Protein 4LKS (pdb70)

Radius of gyration: 23.21 Å; Cα contacts (8 Å, |Δi|>4): 889; chains: 2; bounding box: 51×51×69 Å

Secondary structure (P-SEA, 3-state):
cccccccccccccccccccccccccccccccccccccccbbbbcccccccccccbbbbbccccccccbbbbbccccccccccccbbbbbbcccccccccccbbbbbcccccccccccbbbbbcccccccbbbbbbcccccccccccccccbbbbbcc/cccccccccccccccccccccccccccccccccccccccbbbbcccccccccccbbbbbccccccccbbbbbccccccccccccbbbbbbcccccccccccbbbbbcccccccccccbbbbbcccccccbbbbbbcccccccccccccccbbbbbcc

Foldseek 3Di:
DDDDCPDPQWDQLVQKAWDDKPAFDDPQDLRQARPPFLAGKGKGDDPPPFFDKMKIKMFGNAKWFFWKKWFAARQPAQAAAFFKKWKWFDAPVPDIDTFDIHGFDCDPVRAHGPDNGIHMDGTDTDIHRMMMMIRQWGHRVDTGGMHMTNYMITGGD/DDDDCPDPQWDQLVQKAWDDKPAFDDPQDLRQARPPFLAGKGKGDFPPPFFDKMKIKMFGNAKWFFWKKWFAARQPAQAAAFFKKWKWFDAPVPDIDTFDIHGFDCDPVRAHGPDNGIHMDGTHTDIHRMMMMIRQWGHRVDTRGMHMTNYMITGGD

Sequence (314 aa):
LYKKAGSEFALDSSKLEAIYATSEADRDYKENAVDGDENTIWHSAYQAADKLPVSSITIKLDKAYDLNQIDYLPRQNSRNGHVTEYKIIETSLDNENWTEVRTGNLEVNEAGNALANRGYNPIRFNTINAQYLRFTALKTLGDTNNKYASAAELVFYGKLYKKAGSEFALDSSKLEAIYATSEADRDYKENAVDGDENTIWHSAYQAADKLPVSSITIKLDKAYDLNQIDYLPRQNSRNGHVTEYKIIETSLDNENWTEVRTGNLEVNEAGNALANRGYNPIRFNTINAQYLRFTALKTLGDTNNKYASAAELVFYGK

Structure (mmCIF, N/CA/C/O backbone):
data_4LKS
#
_entry.id   4LKS
#
_cell.length_a   62.338
_cell.length_b   62.325
_cell.length_c   85.350
_cell.angle_alpha   90.000
_cell.angle_beta   90.000
_cell.angle_gamma   90.000
#
_symmetry.space_group_name_H-M   'P 21 21 21'
#
loop_
_entity.id
_entity.type
_entity.pdbx_description
1 polymer 'Glycosyl hydrolase, family 31/fibronectin type III domain protein'
2 non-polymer 'CALCIUM ION'
3 non-polymer beta-D-galactopyranose
4 water water
#
loop_
_atom_site.group_PDB
_atom_site.id
_atom_site.type_symbol
_atom_site.label_atom_id
_atom_site.label_alt_id
_atom_site.label_comp_id
_atom_site.label_asym_id
_atom_site.label_entity_id
_atom_site.label_seq_id
_atom_site.pdbx_PDB_ins_code
_atom_site.Cartn_x
_atom_site.Cartn_y
_atom_site.Cartn_z
_atom_site.occupancy
_atom_site.B_iso_or_equiv
_atom_site.auth_seq_id
_atom_site.auth_comp_id
_atom_site.auth_asym_id
_atom_site.auth_atom_id
_atom_site.pdbx_PDB_model_num
ATOM 1 N N . LEU A 1 11 ? 15.617 1.229 -8.334 1.00 32.76 6 LEU A N 1
ATOM 2 C CA . LEU A 1 11 ? 14.838 2.418 -8.649 1.00 21.90 6 LEU A CA 1
ATOM 3 C C . LEU A 1 11 ? 14.976 3.503 -7.580 1.00 18.08 6 LEU A C 1
ATOM 4 O O . LEU A 1 11 ? 14.690 4.675 -7.838 1.00 23.80 6 LEU A O 1
ATOM 9 N N . TYR A 1 12 ? 15.405 3.109 -6.385 1.00 18.92 7 TYR A N 1
ATOM 10 C CA . TYR A 1 12 ? 15.379 4.003 -5.226 1.00 14.29 7 TYR A CA 1
ATOM 11 C C . TYR A 1 12 ? 16.726 4.616 -4.883 1.00 20.07 7 TYR A C 1
ATOM 12 O O . TYR A 1 12 ? 17.767 3.967 -4.983 1.00 21.41 7 TYR A O 1
ATOM 21 N N . LYS A 1 13 ? 16.680 5.869 -4.442 1.00 12.74 8 LYS A N 1
ATOM 22 C CA . LYS A 1 13 ? 17.831 6.521 -3.827 1.00 14.13 8 LYS A CA 1
ATOM 23 C C . LYS A 1 13 ? 17.906 6.159 -2.346 1.00 15.37 8 LYS A C 1
ATOM 24 O O . LYS A 1 13 ? 16.892 5.827 -1.724 1.00 14.21 8 LYS A O 1
ATOM 30 N N . LYS A 1 14 ? 19.115 6.181 -1.788 1.00 16.02 9 LYS A N 1
ATOM 31 C CA . LYS A 1 14 ? 19.297 5.977 -0.354 1.00 17.25 9 LYS A CA 1
ATOM 32 C C . LYS A 1 14 ? 19.723 7.269 0.325 1.00 13.77 9 LYS A C 1
ATOM 33 O O . LYS A 1 14 ? 19.962 8.282 -0.347 1.00 12.26 9 LYS A O 1
ATOM 36 N N . ALA A 1 15 ? 19.816 7.227 1.652 1.00 12.72 10 ALA A N 1
ATOM 37 C CA . ALA A 1 15 ? 20.045 8.412 2.475 1.00 12.26 10 ALA A CA 1
ATOM 38 C C . ALA A 1 15 ? 21.231 9.247 2.016 1.00 12.32 10 ALA A C 1
ATOM 39 O O . ALA A 1 15 ? 21.215 10.467 2.135 1.00 13.38 10 ALA A O 1
ATOM 41 N N . GLY A 1 16 ? 22.247 8.574 1.488 1.00 13.59 11 GLY A N 1
ATOM 42 C CA . GLY A 1 16 ? 23.477 9.243 1.102 1.00 13.09 11 GLY A CA 1
ATOM 43 C C . GLY A 1 16 ? 23.457 9.889 -0.268 1.00 14.33 11 GLY A C 1
ATOM 44 O O . GLY A 1 16 ? 24.453 10.483 -0.680 1.00 13.92 11 GLY A O 1
ATOM 45 N N . SER A 1 17 ? 22.339 9.770 -0.981 1.00 12.91 12 SER A N 1
ATOM 46 C CA . SER A 1 17 ? 22.208 10.396 -2.297 1.00 10.02 12 SER A CA 1
ATOM 47 C C . SER A 1 17 ? 22.442 11.898 -2.220 1.00 10.50 12 SER A C 1
ATOM 48 O O . SER A 1 17 ? 22.024 12.552 -1.267 1.00 11.45 12 SER A O 1
ATOM 51 N N . GLU A 1 18 ? 23.095 12.449 -3.246 1.00 9.95 13 GLU A N 1
ATOM 52 C CA . GLU A 1 18 ? 23.275 13.891 -3.344 1.00 10.85 13 GLU A CA 1
ATOM 53 C C . GLU A 1 18 ? 21.935 14.630 -3.423 1.00 13.07 13 GLU A C 1
ATOM 54 O O . GLU A 1 18 ? 21.874 15.839 -3.173 1.00 14.01 13 GLU A O 1
ATOM 60 N N . PHE A 1 19 ? 20.870 13.898 -3.765 1.00 11.88 14 PHE A N 1
ATOM 61 C CA . PHE A 1 19 ? 19.522 14.468 -3.866 1.00 12.10 14 PHE A CA 1
ATOM 62 C C . PHE A 1 19 ? 18.766 14.486 -2.538 1.00 11.75 14 PHE A C 1
ATOM 63 O O . PHE A 1 19 ? 17.720 15.122 -2.428 1.00 11.33 14 PHE A O 1
ATOM 71 N N . ALA A 1 20 ? 19.259 13.776 -1.532 1.00 10.22 15 ALA A N 1
ATOM 72 C CA . ALA A 1 20 ? 18.617 13.838 -0.221 1.00 11.52 15 ALA A CA 1
ATOM 73 C C . ALA A 1 20 ? 18.717 15.246 0.353 1.00 13.96 15 ALA A C 1
ATOM 74 O O . ALA A 1 20 ? 19.809 15.824 0.432 1.00 14.01 15 ALA A O 1
ATOM 76 N N . LEU A 1 21 ? 17.576 15.798 0.753 1.00 12.51 16 LEU A N 1
ATOM 77 C CA . LEU A 1 21 ? 17.525 17.135 1.323 1.00 11.69 16 LEU A CA 1
ATOM 78 C C . LEU A 1 21 ? 17.783 17.061 2.821 1.00 13.27 16 LEU A C 1
ATOM 79 O O . LEU A 1 21 ? 17.292 16.150 3.503 1.00 12.76 16 LEU A O 1
ATOM 84 N N . ASP A 1 22 ? 18.543 18.021 3.345 1.00 16.29 17 ASP A N 1
ATOM 85 C CA . ASP A 1 22 ? 18.738 18.097 4.783 1.00 13.16 17 ASP A CA 1
ATOM 86 C C . ASP A 1 22 ? 17.428 18.456 5.476 1.00 10.76 17 ASP A C 1
ATOM 87 O O . ASP A 1 22 ? 16.641 19.252 4.955 1.00 13.46 17 ASP A O 1
ATOM 92 N N . SER A 1 23 ? 17.209 17.883 6.657 1.00 13.59 18 SER A N 1
ATOM 93 C CA . SER A 1 23 ? 15.972 18.133 7.391 1.00 12.30 18 SER A CA 1
ATOM 94 C C . SER A 1 23 ? 15.764 19.612 7.713 1.00 14.03 18 SER A C 1
ATOM 95 O O . SER A 1 23 ? 14.632 20.048 7.906 1.00 12.14 18 SER A O 1
ATOM 98 N N . SER A 1 24 ? 16.843 20.393 7.760 1.00 14.96 19 SER A N 1
ATOM 99 C CA . SER A 1 24 ? 16.702 21.830 8.001 1.00 13.16 19 SER A CA 1
ATOM 100 C C . SER A 1 24 ? 15.905 22.551 6.911 1.00 13.90 19 SER A C 1
ATOM 101 O O . SER A 1 24 ? 15.413 23.663 7.128 1.00 19.10 19 SER A O 1
ATOM 104 N N . LYS A 1 25 ? 15.781 21.919 5.742 1.00 12.06 20 LYS A N 1
ATOM 105 C CA . LYS A 1 25 ? 15.028 22.480 4.628 1.00 11.88 20 LYS A CA 1
ATOM 106 C C . LYS A 1 25 ? 13.525 22.217 4.741 1.00 10.51 20 LYS A C 1
ATOM 107 O O . LYS A 1 25 ? 12.760 22.652 3.877 1.00 12.26 20 LYS A O 1
ATOM 113 N N . LEU A 1 26 ? 13.112 21.529 5.804 1.00 11.14 21 LEU A N 1
ATOM 114 C CA . LEU A 1 26 ? 11.738 21.053 5.967 1.00 12.88 21 LEU A CA 1
ATOM 115 C C . LEU A 1 26 ? 11.062 21.674 7.182 1.00 11.38 21 LEU A C 1
ATOM 116 O O . LEU A 1 26 ? 11.691 21.857 8.227 1.00 12.56 21 LEU A O 1
ATOM 121 N N . GLU A 1 27 ? 9.769 21.950 7.058 1.00 10.47 22 GLU A N 1
ATOM 122 C CA . GLU A 1 27 ? 8.969 22.460 8.164 1.00 10.67 22 GLU A CA 1
ATOM 123 C C . GLU A 1 27 ? 7.582 21.821 8.136 1.00 10.89 22 GLU A C 1
ATOM 124 O O . GLU A 1 27 ? 6.841 21.963 7.150 1.00 11.60 22 GLU A O 1
ATOM 130 N N . ALA A 1 28 ? 7.212 21.130 9.212 1.00 9.81 23 ALA A N 1
ATOM 131 C CA . ALA A 1 28 ? 5.849 20.611 9.316 1.00 9.14 23 ALA A CA 1
ATOM 132 C C . ALA A 1 28 ? 4.923 21.765 9.673 1.00 11.91 23 ALA A C 1
ATOM 133 O O . ALA A 1 28 ? 5.051 22.360 10.749 1.00 13.40 23 ALA A O 1
ATOM 135 N N . ILE A 1 29 ? 3.996 22.087 8.781 1.00 9.51 24 ILE A N 1
ATOM 136 C CA . ILE A 1 29 ? 3.151 23.258 9.000 1.00 12.28 24 ILE A CA 1
ATOM 137 C C . ILE A 1 29 ? 1.726 22.922 9.409 1.00 14.11 24 ILE A C 1
ATOM 138 O O . ILE A 1 29 ? 0.993 23.792 9.878 1.00 14.18 24 ILE A O 1
ATOM 143 N N . TYR A 1 30 ? 1.331 21.664 9.253 1.00 11.02 25 TYR A N 1
ATOM 144 C CA . TYR A 1 30 ? -0.020 21.246 9.615 1.00 10.25 25 TYR A CA 1
ATOM 145 C C . TYR A 1 30 ? -0.096 19.740 9.810 1.00 13.65 25 TYR A C 1
ATOM 146 O O . TYR A 1 30 ? 0.595 18.984 9.134 1.00 11.55 25 TYR A O 1
ATOM 155 N N . ALA A 1 31 ? -0.943 19.301 10.732 1.00 10.88 26 ALA A N 1
ATOM 156 C CA . ALA A 1 31 ? -1.344 17.910 10.804 1.00 11.43 26 ALA A CA 1
ATOM 157 C C . ALA A 1 31 ? -2.772 17.849 11.306 1.00 12.32 26 ALA A C 1
ATOM 158 O O . ALA A 1 31 ? -3.218 18.742 12.028 1.00 12.87 26 ALA A O 1
ATOM 160 N N . THR A 1 32 ? -3.478 16.791 10.933 1.00 10.80 27 THR A N 1
ATOM 161 C CA . THR A 1 32 ? -4.881 16.643 11.316 1.00 11.80 27 THR A CA 1
ATOM 162 C C . THR A 1 32 ? -5.027 16.701 12.832 1.00 12.88 27 THR A C 1
ATOM 163 O O . THR A 1 32 ? -5.938 17.353 13.370 1.00 14.34 27 THR A O 1
ATOM 167 N N . SER A 1 33 ? -4.122 16.017 13.518 1.00 10.41 28 SER A N 1
ATOM 168 C CA . SER A 1 33 ? -4.114 16.013 14.969 1.00 12.88 28 SER A CA 1
ATOM 169 C C . SER A 1 33 ? -2.739 15.594 15.457 1.00 12.98 28 SER A C 1
ATOM 170 O O . SER A 1 33 ? -1.914 15.108 14.669 1.00 11.50 28 SER A O 1
ATOM 173 N N . GLU A 1 34 ? -2.499 15.791 16.750 1.00 13.42 29 GLU A N 1
ATOM 174 C CA . GLU A 1 34 ? -1.236 15.452 17.389 1.00 12.64 29 GLU A CA 1
ATOM 175 C C . GLU A 1 34 ? -1.564 14.937 18.786 1.00 16.92 29 GLU A C 1
ATOM 176 O O . GLU A 1 34 ? -2.455 15.464 19.450 1.00 25.21 29 GLU A O 1
ATOM 182 N N . ALA A 1 35 ? -0.855 13.904 19.224 1.00 11.72 30 ALA A N 1
ATOM 183 C CA . ALA A 1 35 ? -1.055 13.336 20.556 1.00 14.11 30 ALA A CA 1
ATOM 184 C C . ALA A 1 35 ? 0.150 13.606 21.430 1.00 20.11 30 ALA A C 1
ATOM 185 O O . ALA A 1 35 ? 1.279 13.628 20.942 1.00 14.14 30 ALA A O 1
ATOM 187 N N . ASP A 1 36 ? -0.094 13.786 22.725 1.00 16.25 31 ASP A N 1
ATOM 188 C CA . ASP A 1 36 ? 0.985 13.805 23.710 1.00 13.53 31 ASP A CA 1
ATOM 189 C C . ASP A 1 36 ? 2.022 14.870 23.351 1.00 12.60 31 ASP A C 1
ATOM 190 O O . ASP A 1 36 ? 1.652 16.014 23.084 1.00 16.48 31 ASP A O 1
ATOM 195 N N . ARG A 1 37 ? 3.306 14.509 23.328 1.00 14.30 32 ARG A N 1
ATOM 196 C CA . ARG A 1 37 ? 4.331 15.448 22.858 1.00 14.22 32 ARG A CA 1
ATOM 197 C C . ARG A 1 37 ? 4.869 15.037 21.491 1.00 10.78 32 ARG A C 1
ATOM 198 O O . ARG A 1 37 ? 5.953 15.453 21.075 1.00 13.20 32 ARG A O 1
ATOM 206 N N . ASP A 1 38 ? 4.072 14.240 20.789 1.00 11.32 33 ASP A N 1
ATOM 207 C CA . ASP A 1 38 ? 4.462 13.722 19.483 1.00 13.75 33 ASP A CA 1
ATOM 208 C C . ASP A 1 38 ? 4.013 14.664 18.372 1.00 9.53 33 ASP A C 1
ATOM 209 O O . ASP A 1 38 ? 3.158 14.334 17.531 1.00 11.13 33 ASP A O 1
ATOM 214 N N . TYR A 1 39 ? 4.627 15.841 18.368 1.00 9.06 34 TYR A N 1
ATOM 215 C CA . TYR A 1 39 ? 4.211 16.949 17.524 1.00 9.38 34 TYR A CA 1
ATOM 216 C C . TYR A 1 39 ? 4.578 16.734 16.060 1.00 10.17 34 TYR A C 1
ATOM 217 O O . TYR A 1 39 ? 5.492 15.968 15.738 1.00 10.91 34 TYR A O 1
ATOM 226 N N . LYS A 1 40 ? 3.864 17.433 15.179 1.00 10.03 35 LYS A N 1
ATOM 227 C CA . LYS A 1 40 ? 4.099 17.335 13.745 1.00 10.38 35 LYS A CA 1
ATOM 228 C C . LYS A 1 40 ? 5.558 17.616 13.353 1.00 10.52 35 LYS A C 1
ATOM 229 O O . LYS A 1 40 ? 6.097 16.976 12.437 1.00 10.58 35 LYS A O 1
ATOM 235 N N . GLU A 1 41 ? 6.217 18.531 14.060 1.00 10.03 36 GLU A N 1
ATOM 236 C CA . GLU A 1 41 ? 7.587 18.912 13.709 1.00 10.29 36 GLU A CA 1
ATOM 237 C C . GLU A 1 41 ? 8.547 17.727 13.856 1.00 8.59 36 GLU A C 1
ATOM 238 O O . GLU A 1 41 ? 9.584 17.638 13.158 1.00 11.13 36 GLU A O 1
ATOM 244 N N . ASN A 1 42 ? 8.180 16.796 14.735 1.00 10.20 37 ASN A N 1
ATOM 245 C CA . ASN A 1 42 ? 8.989 15.609 14.971 1.00 9.29 37 ASN A CA 1
ATOM 246 C C . ASN A 1 42 ? 9.093 14.724 13.738 1.00 9.04 37 ASN A C 1
ATOM 247 O O . ASN A 1 42 ? 9.963 13.843 13.668 1.00 10.58 37 ASN A O 1
ATOM 252 N N . ALA A 1 43 ? 8.209 14.928 12.762 1.00 8.54 38 ALA A N 1
ATOM 253 C CA . ALA A 1 43 ? 8.256 14.079 11.580 1.00 9.11 38 ALA A CA 1
ATOM 254 C C . ALA A 1 43 ? 9.380 14.486 10.649 1.00 11.27 38 ALA A C 1
ATOM 255 O O . ALA A 1 43 ? 9.749 13.709 9.758 1.00 9.85 38 ALA A O 1
ATOM 257 N N . VAL A 1 44 ? 9.910 15.700 10.808 1.00 9.19 39 VAL A N 1
ATOM 258 C CA . VAL A 1 44 ? 10.910 16.140 9.828 1.00 8.86 39 VAL A CA 1
ATOM 259 C C . VAL A 1 44 ? 12.097 16.798 10.503 1.00 9.15 39 VAL A C 1
ATOM 260 O O . VAL A 1 44 ? 12.705 17.725 9.963 1.00 10.48 39 VAL A O 1
ATOM 264 N N . ASP A 1 45 ? 12.442 16.295 11.685 1.00 10.23 40 ASP A N 1
ATOM 265 C CA . ASP A 1 45 ? 13.549 16.874 12.450 1.00 10.40 40 ASP A CA 1
ATOM 266 C C . ASP A 1 45 ? 14.867 16.103 12.313 1.00 10.31 40 ASP A C 1
ATOM 267 O O . ASP A 1 45 ? 15.841 16.379 13.037 1.00 14.04 40 ASP A O 1
ATOM 272 N N . GLY A 1 46 ? 14.911 15.146 11.389 1.00 9.85 41 GLY A N 1
ATOM 273 C CA . GLY A 1 46 ? 16.115 14.352 11.180 1.00 11.94 41 GLY A CA 1
ATOM 274 C C . GLY A 1 46 ? 16.455 13.403 12.323 1.00 10.98 41 GLY A C 1
ATOM 275 O O . GLY A 1 46 ? 17.561 12.839 12.361 1.00 14.70 41 GLY A O 1
ATOM 276 N N . ASP A 1 47 ? 15.509 13.209 13.237 1.00 10.84 42 ASP A N 1
ATOM 277 C CA . A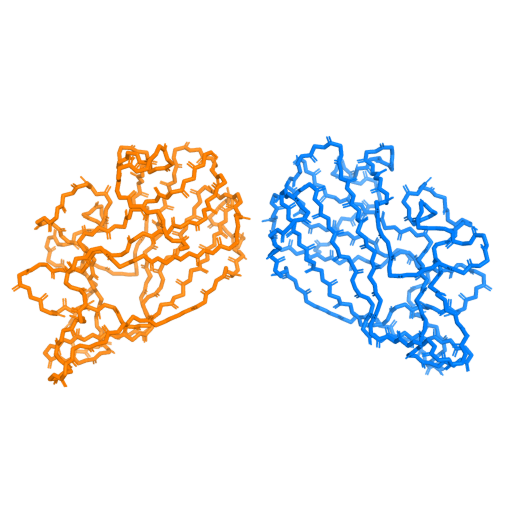SP A 1 47 ? 15.734 12.430 14.456 1.00 10.74 42 ASP A CA 1
ATOM 278 C C . ASP A 1 47 ? 14.866 11.176 14.473 1.00 10.64 42 ASP A C 1
ATOM 279 O O . ASP A 1 47 ? 13.619 11.258 14.480 1.00 10.93 42 ASP A O 1
ATOM 284 N N . GLU A 1 48 ? 15.507 10.008 14.480 1.00 10.46 43 GLU A N 1
ATOM 285 C CA . GLU A 1 48 ? 14.777 8.745 14.438 1.00 11.25 43 GLU A CA 1
ATOM 286 C C . GLU A 1 48 ? 14.015 8.454 15.730 1.00 11.09 43 GLU A C 1
ATOM 287 O O . GLU A 1 48 ? 13.110 7.621 15.745 1.00 14.37 43 GLU A O 1
ATOM 293 N N . ASN A 1 49 ? 14.368 9.154 16.806 1.00 10.12 44 ASN A N 1
ATOM 294 C CA . ASN A 1 49 ? 13.787 8.880 18.121 1.00 9.87 44 ASN A CA 1
ATOM 295 C C . ASN A 1 49 ? 12.550 9.692 18.467 1.00 12.29 44 ASN A C 1
ATOM 296 O O . ASN A 1 49 ? 11.903 9.443 19.484 1.00 14.74 44 ASN A O 1
ATOM 301 N N . THR A 1 50 ? 12.233 10.672 17.635 1.00 11.11 45 THR A N 1
ATOM 302 C CA . THR A 1 50 ? 11.063 11.501 17.870 1.00 10.58 45 THR A CA 1
ATOM 303 C C . THR A 1 50 ? 10.022 11.168 16.810 1.00 11.61 45 THR A C 1
ATOM 304 O O . THR A 1 50 ? 10.364 10.816 15.682 1.00 12.44 45 THR A O 1
ATOM 308 N N . ILE A 1 51 ? 8.749 11.279 17.165 1.00 9.99 46 ILE A N 1
ATOM 309 C CA . ILE A 1 51 ? 7.695 10.974 16.207 1.00 11.29 46 ILE A CA 1
ATOM 310 C C . ILE A 1 51 ? 6.582 11.993 16.218 1.00 10.27 46 ILE A C 1
ATOM 311 O O . ILE A 1 51 ? 6.317 12.633 17.239 1.00 9.98 46 ILE A O 1
ATOM 316 N N . TRP A 1 52 ? 5.946 12.159 15.065 1.00 9.55 47 TRP A N 1
ATOM 317 C CA . TRP A 1 52 ? 4.595 12.707 15.033 1.00 8.13 47 TRP A CA 1
ATOM 318 C C . TRP A 1 52 ? 3.646 11.538 15.252 1.00 8.73 47 TRP A C 1
ATOM 319 O O . TRP A 1 52 ? 3.861 10.458 14.696 1.00 8.71 47 TRP A O 1
ATOM 330 N N . HIS A 1 53 ? 2.609 11.744 16.063 1.00 8.95 48 HIS A N 1
ATOM 331 C CA . HIS A 1 53 ? 1.581 10.733 16.286 1.00 8.27 48 HIS A CA 1
ATOM 332 C C . HIS A 1 53 ? 0.245 11.453 16.316 1.00 9.62 48 HIS A C 1
ATOM 333 O O . HIS A 1 53 ? 0.105 12.478 16.985 1.00 12.00 48 HIS A O 1
ATOM 340 N N . SER A 1 54 ? -0.727 10.944 15.565 1.00 10.92 49 SER A N 1
ATOM 341 C CA . SER A 1 54 ? -2.042 11.566 15.530 1.00 11.41 49 SER A CA 1
ATOM 342 C C . SER A 1 54 ? -2.820 11.179 16.793 1.00 13.58 49 SER A C 1
ATOM 343 O O . SER A 1 54 ? -2.408 10.283 17.544 1.00 12.74 49 SER A O 1
ATOM 346 N N . ALA A 1 55 ? -3.933 11.861 17.028 1.00 14.09 50 ALA A N 1
ATOM 347 C CA . ALA A 1 55 ? -4.728 11.626 18.239 1.00 14.47 50 ALA A CA 1
ATOM 348 C C . ALA A 1 55 ? -5.301 10.213 18.264 1.00 13.47 50 ALA A C 1
ATOM 349 O O . ALA A 1 55 ? -5.592 9.630 17.219 1.00 17.15 50 ALA A O 1
ATOM 351 N N . TYR A 1 56 ? -5.464 9.651 19.464 1.00 13.71 51 TYR A N 1
ATOM 352 C CA . TYR A 1 56 ? -5.872 8.254 19.580 1.00 14.01 51 TYR A CA 1
ATOM 353 C C . TYR A 1 56 ? -6.967 8.022 20.615 1.00 21.94 51 TYR A C 1
ATOM 354 O O . TYR A 1 56 ? -7.072 6.937 21.192 1.00 23.17 51 TYR A O 1
ATOM 363 N N . GLN A 1 57 ? -7.788 9.041 20.826 1.00 16.86 52 GLN A N 1
ATOM 364 C CA . GLN A 1 57 ? -8.985 8.870 21.638 1.00 22.71 52 GLN A CA 1
ATOM 365 C C . GLN A 1 57 ? -10.004 8.022 20.886 1.00 21.93 52 GLN A C 1
ATOM 366 O O . GLN A 1 57 ? -9.895 7.850 19.676 1.00 27.45 52 GLN A O 1
ATOM 372 N N . ALA A 1 58 ? -10.986 7.487 21.608 1.00 22.71 53 ALA A N 1
ATOM 373 C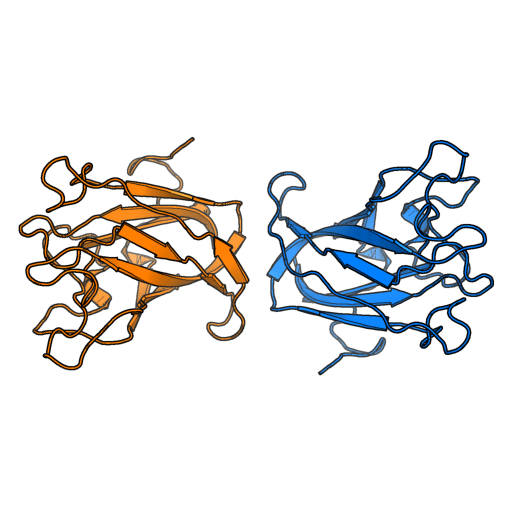 CA . ALA A 1 58 ? -11.924 6.523 21.040 1.00 21.04 53 ALA A CA 1
ATOM 374 C C . ALA A 1 58 ? -12.591 7.003 19.750 1.00 21.40 53 ALA A C 1
ATOM 375 O O . ALA A 1 58 ? -12.837 6.212 18.839 1.00 30.08 53 ALA A O 1
ATOM 377 N N . ALA A 1 59 ? -12.868 8.301 19.677 1.00 23.25 54 ALA A N 1
ATOM 378 C CA . ALA A 1 59 ? -13.555 8.873 18.524 1.00 22.09 54 ALA A CA 1
ATOM 379 C C . ALA A 1 59 ? -12.636 9.174 17.340 1.00 29.01 54 ALA A C 1
ATOM 380 O O . ALA A 1 59 ? -13.113 9.401 16.226 1.00 25.12 54 ALA A O 1
ATOM 382 N N . ASP A 1 60 ? -11.327 9.182 17.576 1.00 22.03 55 ASP A N 1
ATOM 383 C CA . ASP A 1 60 ? -10.377 9.511 16.519 1.00 21.87 55 ASP A CA 1
ATOM 384 C C . ASP A 1 60 ? -10.243 8.364 15.519 1.00 17.78 55 ASP A C 1
ATOM 389 N N . LYS A 1 61 ? -10.094 8.731 14.248 1.00 18.00 56 LYS A N 1
ATOM 390 C CA . LYS A 1 61 ? -9.992 7.752 13.171 1.00 17.51 56 LYS A CA 1
ATOM 391 C C . LYS A 1 61 ? -9.245 8.295 11.947 1.00 15.86 56 LYS A C 1
ATOM 392 O O . LYS A 1 61 ? -8.895 9.483 11.874 1.00 16.79 56 LYS A O 1
ATOM 395 N N . LEU A 1 62 ? -8.998 7.400 10.994 1.00 15.19 57 LEU A N 1
ATOM 396 C CA . LEU A 1 62 ? -8.331 7.747 9.746 1.00 14.24 57 LEU A CA 1
ATOM 397 C C . LEU A 1 62 ? -9.380 8.250 8.758 1.00 18.55 57 LEU A C 1
ATOM 398 O O . LEU A 1 62 ? -10.575 7.982 8.930 1.00 18.49 57 LEU A O 1
ATOM 403 N N . PRO A 1 63 ? -8.950 8.973 7.713 1.00 12.17 58 PRO A N 1
ATOM 404 C CA . PRO A 1 63 ? -7.561 9.356 7.398 1.00 11.55 58 PRO A CA 1
ATOM 405 C C . PRO A 1 63 ? -7.042 10.517 8.233 1.00 11.70 58 PRO A C 1
ATOM 406 O O . PRO A 1 63 ? -7.816 11.323 8.751 1.00 12.52 58 PRO A O 1
ATOM 410 N N . VAL A 1 64 ? -5.719 10.588 8.365 1.00 11.64 59 VAL A N 1
ATOM 411 C CA . VAL A 1 64 ? -5.067 11.762 8.921 1.00 10.88 59 VAL A CA 1
ATOM 412 C C . VAL A 1 64 ? -3.920 12.130 7.997 1.00 11.23 59 VAL A C 1
ATOM 413 O O . VAL A 1 64 ? -3.424 11.289 7.249 1.00 11.17 59 VAL A O 1
ATOM 417 N N . SER A 1 65 ? -3.506 13.383 8.044 1.00 8.89 60 SER A N 1
ATOM 418 C CA A SER A 1 65 ? -2.510 13.918 7.125 0.32 9.18 60 SER A CA 1
ATOM 419 C CA B SER A 1 65 ? -2.446 13.821 7.158 0.68 9.13 60 SER A CA 1
ATOM 420 C C . SER A 1 65 ? -1.510 14.797 7.853 1.00 8.79 60 SER A C 1
ATOM 421 O O . SER A 1 65 ? -1.820 15.375 8.919 1.00 10.54 60 SER A O 1
ATOM 426 N N . ILE A 1 66 ? -0.346 14.953 7.249 1.00 8.72 61 ILE A N 1
ATOM 427 C CA . ILE A 1 66 ? 0.646 15.904 7.713 1.00 9.64 61 ILE A CA 1
ATOM 428 C C . ILE A 1 66 ? 1.170 16.640 6.482 1.00 8.66 61 ILE A C 1
ATOM 429 O O . ILE A 1 66 ? 1.406 16.024 5.439 1.00 8.25 61 ILE A O 1
ATOM 434 N N . THR A 1 67 ? 1.333 17.954 6.591 1.00 7.90 62 THR A N 1
ATOM 435 C CA . THR A 1 67 ? 1.842 18.755 5.481 1.00 8.96 62 THR A CA 1
ATOM 436 C C . THR A 1 67 ? 3.220 19.308 5.815 1.00 9.91 62 THR A C 1
ATOM 437 O O . THR A 1 67 ? 3.408 19.956 6.856 1.00 10.35 62 THR A O 1
ATOM 441 N N . ILE A 1 68 ? 4.178 19.016 4.938 1.00 8.47 63 ILE A N 1
ATOM 442 C CA . ILE A 1 68 ? 5.545 19.509 5.044 1.00 8.90 63 ILE A CA 1
ATOM 443 C C . ILE A 1 68 ? 5.776 20.617 4.024 1.00 9.17 63 ILE A C 1
ATOM 444 O O . ILE A 1 68 ? 5.477 20.460 2.824 1.00 10.41 63 ILE A O 1
ATOM 449 N N . LYS A 1 69 ? 6.298 21.742 4.509 1.00 10.26 64 LYS A N 1
ATOM 450 C CA . LYS A 1 69 ? 6.697 22.859 3.667 1.00 10.10 64 LYS A CA 1
ATOM 451 C C . LYS A 1 69 ? 8.208 22.828 3.501 1.00 9.75 64 LYS A C 1
ATOM 452 O O . LYS A 1 69 ? 8.928 22.663 4.483 1.00 11.28 64 LYS A O 1
ATOM 458 N N . LEU A 1 70 ? 8.683 22.988 2.268 1.00 9.32 65 LEU A N 1
ATOM 459 C CA . LEU A 1 70 ? 10.121 23.029 1.981 1.00 8.39 65 LEU A CA 1
ATOM 460 C C . LEU A 1 70 ? 10.547 24.495 1.880 1.00 13.26 65 LEU A C 1
ATOM 461 O O . LEU A 1 70 ? 9.703 25.378 1.688 1.00 13.64 65 LEU A O 1
ATOM 466 N N . ASP A 1 71 ? 11.840 24.762 2.026 1.00 11.27 66 ASP A N 1
ATOM 467 C CA . ASP A 1 71 ? 12.283 26.159 2.106 1.00 13.53 66 ASP A CA 1
ATOM 468 C C . ASP A 1 71 ? 12.105 26.910 0.783 1.00 16.36 66 ASP A C 1
ATOM 469 O O . ASP A 1 71 ? 12.012 28.143 0.763 1.00 19.84 66 ASP A O 1
ATOM 474 N N . LYS A 1 72 ? 12.053 26.159 -0.315 1.00 12.63 67 LYS A N 1
ATOM 475 C CA . LYS A 1 72 ? 11.756 26.683 -1.638 1.00 14.55 67 LYS A CA 1
ATOM 476 C C . LYS A 1 72 ? 11.134 25.521 -2.393 1.00 12.55 67 LYS A C 1
ATOM 477 O O . LYS A 1 72 ? 11.036 24.420 -1.851 1.00 12.27 67 LYS A O 1
ATOM 483 N N . ALA A 1 73 ? 10.697 25.753 -3.625 1.00 13.59 68 ALA A N 1
ATOM 484 C CA . ALA A 1 73 ? 10.218 24.657 -4.461 1.00 12.18 68 ALA A CA 1
ATOM 485 C C . ALA A 1 73 ? 11.381 23.775 -4.894 1.00 13.86 68 ALA A C 1
ATOM 486 O O . ALA A 1 73 ? 12.461 24.273 -5.242 1.00 15.35 68 ALA A O 1
ATOM 488 N N . TYR A 1 74 ? 11.151 22.465 -4.876 1.00 10.71 69 TYR A N 1
ATOM 489 C CA . TYR A 1 74 ? 12.118 21.493 -5.370 1.00 10.76 69 TYR A CA 1
ATOM 490 C C . TYR A 1 74 ? 11.464 20.570 -6.378 1.00 10.74 69 TYR A C 1
ATOM 491 O O .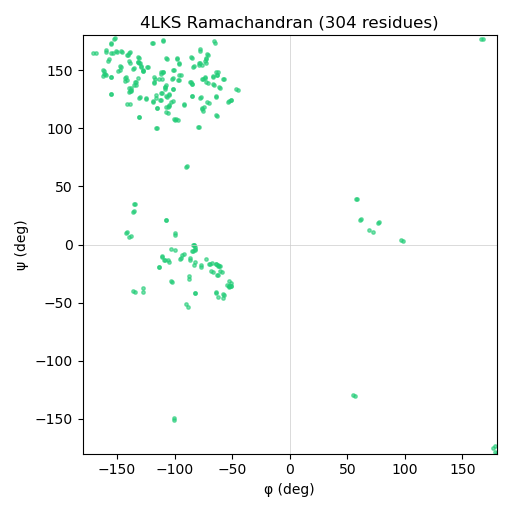 TYR A 1 74 ? 10.273 20.251 -6.268 1.00 10.60 69 TYR A O 1
ATOM 500 N N . ASP A 1 75 ? 12.250 20.089 -7.332 1.00 9.49 70 ASP A N 1
ATOM 501 C CA . ASP A 1 75 ? 11.816 19.002 -8.196 1.00 9.79 70 ASP A CA 1
ATOM 502 C C . ASP A 1 75 ? 11.981 17.716 -7.397 1.00 11.69 70 ASP A C 1
ATOM 503 O O . ASP A 1 75 ? 13.104 17.220 -7.238 1.00 13.54 70 ASP A O 1
ATOM 508 N N . LEU A 1 76 ? 10.872 17.216 -6.853 1.00 8.77 71 LEU A N 1
ATOM 509 C CA . LEU A 1 76 ? 10.904 16.047 -5.966 1.00 8.97 71 LEU A CA 1
ATOM 510 C C . LEU A 1 76 ? 10.602 14.761 -6.708 1.00 9.99 71 LEU A C 1
ATOM 511 O O . LEU A 1 76 ? 9.730 14.742 -7.577 1.00 10.22 71 LEU A O 1
ATOM 516 N N . ASN A 1 77 ? 11.286 13.669 -6.358 1.00 9.31 72 ASN A N 1
ATOM 517 C CA . ASN A 1 77 ? 10.880 12.383 -6.943 1.00 11.35 72 ASN A CA 1
ATOM 518 C C . ASN A 1 77 ? 10.954 11.168 -6.024 1.00 8.75 72 ASN A C 1
ATOM 519 O O . ASN A 1 77 ? 10.786 10.029 -6.466 1.00 8.90 72 ASN A O 1
ATOM 524 N N . GLN A 1 78 ? 11.177 11.410 -4.738 1.00 8.94 73 GLN A N 1
ATOM 525 C CA . GLN A 1 78 ? 11.127 10.331 -3.769 1.00 8.31 73 GLN A CA 1
ATOM 526 C C . GLN A 1 78 ? 10.944 10.898 -2.376 1.00 7.51 73 GLN A C 1
ATOM 527 O O . GLN A 1 78 ? 11.448 11.990 -2.080 1.00 8.44 73 GLN A O 1
ATOM 533 N N . ILE A 1 79 ? 10.226 10.173 -1.521 1.00 7.72 74 ILE A N 1
ATOM 534 C CA . ILE A 1 79 ? 10.335 10.395 -0.083 1.00 8.03 74 ILE A CA 1
ATOM 535 C C . ILE A 1 79 ? 10.572 9.052 0.570 1.00 9.15 74 ILE A C 1
ATOM 536 O O . ILE A 1 79 ? 10.194 8.035 0.003 1.00 9.90 74 ILE A O 1
ATOM 541 N N . ASP A 1 80 ? 11.233 9.041 1.725 1.00 7.13 75 ASP A N 1
ATOM 542 C CA . ASP A 1 80 ? 11.300 7.840 2.561 1.00 8.68 75 ASP A CA 1
ATOM 543 C C . ASP A 1 80 ? 10.430 8.027 3.785 1.00 9.29 75 ASP A C 1
ATOM 544 O O . ASP A 1 80 ? 10.445 9.090 4.422 1.00 9.44 75 ASP A O 1
ATOM 549 N N . TYR A 1 81 ? 9.689 6.987 4.135 1.00 7.81 76 TYR A N 1
ATOM 550 C CA . TYR A 1 81 ? 8.921 6.972 5.368 1.00 7.14 76 TYR A CA 1
ATOM 551 C C . TYR A 1 81 ? 9.661 6.110 6.394 1.00 7.39 76 TYR A C 1
ATOM 552 O O . TYR A 1 81 ? 9.942 4.945 6.131 1.00 9.27 76 TYR A O 1
ATOM 561 N N . LEU A 1 82 ? 9.986 6.682 7.551 1.00 7.72 77 LEU A N 1
ATOM 562 C CA . LEU A 1 82 ? 10.619 5.924 8.633 1.00 10.36 77 LEU A CA 1
ATOM 563 C C . LEU A 1 82 ? 9.594 5.682 9.724 1.00 7.82 77 LEU A C 1
ATOM 564 O O . LEU A 1 82 ? 9.109 6.627 10.348 1.00 9.80 77 LEU A O 1
ATOM 569 N N . PRO A 1 83 ? 9.218 4.416 9.930 1.00 9.80 78 PRO A N 1
ATOM 570 C CA . PRO A 1 83 ? 8.254 4.159 11.002 1.00 10.98 78 PRO A CA 1
ATOM 571 C C . PRO A 1 83 ? 8.880 4.315 12.377 1.00 11.43 78 PRO A C 1
ATOM 572 O O . PRO A 1 83 ? 10.108 4.276 12.540 1.00 12.26 78 PRO A O 1
ATOM 576 N N . ARG A 1 84 ? 8.003 4.522 13.348 1.00 11.41 79 ARG A N 1
ATOM 577 C CA . ARG A 1 84 ? 8.336 4.523 14.761 1.00 12.91 79 ARG A CA 1
ATOM 578 C C . ARG A 1 84 ? 9.232 3.338 15.104 1.00 13.24 79 ARG A C 1
ATOM 579 O O . ARG A 1 84 ? 8.960 2.199 14.694 1.00 13.74 79 ARG A O 1
ATOM 587 N N . GLN A 1 85 ? 10.307 3.604 15.842 1.00 13.08 80 GLN A N 1
ATOM 588 C CA . GLN A 1 85 ? 11.334 2.587 16.081 1.00 13.23 80 GLN A CA 1
ATOM 589 C C . GLN A 1 85 ? 11.076 1.696 17.290 1.00 24.97 80 GLN A C 1
ATOM 590 O O . GLN A 1 85 ? 11.537 0.555 17.324 1.00 31.23 80 GLN A O 1
ATOM 596 N N . ASN A 1 86 ? 10.344 2.210 18.275 1.00 20.15 81 ASN A N 1
ATOM 597 C CA . ASN A 1 86 ? 10.151 1.484 19.534 1.00 24.44 81 ASN A CA 1
ATOM 598 C C . ASN A 1 86 ? 8.783 0.823 19.667 1.00 28.09 81 ASN A C 1
ATOM 599 O O . ASN A 1 86 ? 8.516 0.127 20.650 1.00 33.29 81 ASN A O 1
ATOM 604 N N . SER A 1 87 ? 7.919 1.039 18.683 1.00 22.05 82 SER A N 1
ATOM 605 C CA . SER A 1 87 ? 6.543 0.566 18.755 1.00 20.22 82 SER A CA 1
ATOM 606 C C . SER A 1 87 ? 5.931 0.545 17.364 1.00 21.80 82 SER A C 1
ATOM 607 O O . SER A 1 87 ? 6.293 1.354 16.516 1.00 20.67 82 SER A O 1
ATOM 610 N N . ARG A 1 88 ? 5.001 -0.379 17.135 1.00 19.92 83 ARG A N 1
ATOM 611 C CA . ARG A 1 88 ? 4.301 -0.462 15.860 1.00 19.97 83 ARG A CA 1
ATOM 612 C C . ARG A 1 88 ? 3.126 0.499 15.806 1.00 16.72 83 ARG A C 1
ATOM 613 O O . ARG A 1 88 ? 2.475 0.641 14.764 1.00 19.58 83 ARG A O 1
ATOM 621 N N . ASN A 1 89 ? 2.849 1.159 16.926 1.00 15.86 84 ASN A N 1
ATOM 622 C CA . ASN A 1 89 ? 1.671 2.005 16.999 1.00 16.94 84 ASN A CA 1
ATOM 623 C C . ASN A 1 89 ? 1.726 3.179 16.030 1.00 13.69 84 ASN A C 1
ATOM 624 O O . ASN A 1 89 ? 2.524 4.115 16.190 1.00 13.62 84 ASN A O 1
ATOM 629 N N . GLY A 1 90 ? 0.866 3.098 15.016 1.00 12.83 85 GLY A N 1
ATOM 630 C CA . GLY A 1 90 ? 0.761 4.134 14.010 1.00 11.31 85 GLY A CA 1
ATOM 631 C C . GLY A 1 90 ? 1.521 3.846 12.732 1.00 12.15 85 GLY A C 1
ATOM 632 O O . GLY A 1 90 ? 1.533 4.697 11.857 1.00 11.59 85 GLY A O 1
ATOM 633 N N . HIS A 1 91 ? 2.148 2.673 12.616 1.00 11.91 86 HIS A N 1
ATOM 634 C CA . HIS A 1 91 ? 2.837 2.295 11.373 1.00 11.03 86 HIS A CA 1
ATOM 635 C C . HIS A 1 91 ? 1.904 2.433 10.175 1.00 11.65 86 HIS A C 1
ATOM 636 O O . HIS A 1 91 ? 0.827 1.830 10.144 1.00 13.11 86 HIS A O 1
ATOM 643 N N . VAL A 1 92 ? 2.303 3.226 9.188 1.00 9.99 87 VAL A N 1
ATOM 644 C CA . VAL A 1 92 ? 1.443 3.493 8.036 1.00 8.89 87 VAL A CA 1
ATOM 645 C C . VAL A 1 92 ? 1.591 2.387 6.993 1.00 12.48 87 VAL A C 1
ATOM 646 O O . VAL A 1 92 ? 2.708 2.050 6.582 1.00 10.77 87 VAL A O 1
ATOM 650 N N . THR A 1 93 ? 0.469 1.807 6.565 1.00 11.03 88 THR A N 1
ATOM 651 C CA . THR A 1 93 ? 0.528 0.725 5.576 1.00 10.12 88 THR A CA 1
ATOM 652 C C . THR A 1 93 ? -0.087 1.088 4.222 1.00 10.05 88 THR A C 1
ATOM 653 O O . THR A 1 93 ? 0.184 0.424 3.224 1.00 11.28 88 THR A O 1
ATOM 657 N N . GLU A 1 94 ? -0.925 2.121 4.193 1.00 8.85 89 GLU A N 1
ATOM 658 C CA . GLU A 1 94 ? -1.464 2.653 2.943 1.00 9.26 89 GLU A CA 1
ATOM 659 C C . GLU A 1 94 ? -1.434 4.174 3.046 1.00 9.06 89 GLU A C 1
ATOM 660 O O . GLU A 1 94 ? -1.816 4.749 4.077 1.00 9.38 89 GLU A O 1
ATOM 666 N N . TYR A 1 95 ? -0.966 4.831 1.987 1.00 8.64 90 TYR A N 1
ATOM 667 C CA . TYR A 1 95 ? -0.747 6.275 2.011 1.00 9.58 90 TYR A CA 1
ATOM 668 C C . TYR A 1 95 ? -1.201 6.941 0.711 1.00 9.91 90 TYR A C 1
ATOM 669 O O . TYR A 1 95 ? -1.414 6.281 -0.327 1.00 9.75 90 TYR A O 1
ATOM 678 N N . LYS A 1 96 ? -1.309 8.260 0.783 1.00 8.67 91 LYS A N 1
ATOM 679 C CA . LYS A 1 96 ? -1.500 9.103 -0.386 1.00 9.64 91 LYS A CA 1
ATOM 680 C C . LYS A 1 96 ? -0.504 10.251 -0.295 1.00 8.83 91 LYS A C 1
ATOM 681 O O . LYS A 1 96 ? -0.183 10.735 0.806 1.00 8.88 91 LYS A O 1
ATOM 687 N N . ILE A 1 97 ? 0.010 10.648 -1.458 1.00 8.84 92 ILE A N 1
ATOM 688 C CA A ILE A 1 97 ? 0.922 11.775 -1.590 0.38 7.98 92 ILE A CA 1
ATOM 689 C CA B ILE A 1 97 ? 0.897 11.797 -1.553 0.62 7.96 92 ILE A CA 1
ATOM 690 C C . ILE A 1 97 ? 0.274 12.840 -2.468 1.00 8.37 92 ILE A C 1
ATOM 691 O O . ILE A 1 97 ? -0.155 12.534 -3.588 1.00 9.36 92 ILE A O 1
ATOM 700 N N . GLU A 1 98 ? 0.219 14.078 -1.980 1.00 8.07 93 GLU A N 1
ATOM 701 C CA . GLU A 1 98 ? -0.224 15.217 -2.786 1.00 9.33 93 GLU A CA 1
ATOM 702 C C . GLU A 1 98 ? 0.858 16.278 -2.688 1.00 8.08 93 GLU A C 1
ATOM 703 O O . GLU A 1 98 ? 1.537 16.368 -1.674 1.00 9.25 93 GLU A O 1
ATOM 709 N N . THR A 1 99 ? 1.013 17.096 -3.724 1.00 9.32 94 THR A N 1
ATOM 710 C CA . THR A 1 99 ? 1.963 18.201 -3.637 1.00 9.34 94 THR A CA 1
ATOM 711 C C . THR A 1 99 ? 1.324 19.486 -4.112 1.00 9.17 94 THR A C 1
ATOM 712 O O . THR A 1 99 ? 0.321 19.470 -4.827 1.00 10.79 94 THR A O 1
ATOM 716 N N . SER A 1 100 ? 1.920 20.606 -3.733 1.00 7.64 95 SER A N 1
ATOM 717 C CA . SER A 1 100 ? 1.451 21.894 -4.230 1.00 8.77 95 SER A CA 1
ATOM 718 C C . SER A 1 100 ? 2.544 22.941 -4.201 1.00 9.77 95 SER A C 1
ATOM 719 O O . SER A 1 100 ? 3.588 22.753 -3.561 1.00 9.45 95 SER A O 1
ATOM 722 N N . LEU A 1 101 ? 2.303 24.039 -4.912 1.00 10.35 96 LEU A N 1
ATOM 723 C CA . LEU A 1 101 ? 3.196 25.178 -4.864 1.00 11.57 96 LEU A CA 1
ATOM 724 C C . LEU A 1 101 ? 2.734 26.213 -3.853 1.00 12.09 96 LEU A C 1
ATOM 725 O O . LEU A 1 101 ? 3.503 27.113 -3.501 1.00 14.53 96 LEU A O 1
ATOM 730 N N . ASP A 1 102 ? 1.498 26.080 -3.365 1.00 11.84 97 ASP A N 1
ATOM 731 C CA . ASP A 1 102 ? 0.884 27.163 -2.578 1.00 14.35 97 ASP A CA 1
ATOM 732 C C . ASP A 1 102 ? 0.097 26.734 -1.336 1.00 13.37 97 ASP A C 1
ATOM 733 O O . ASP A 1 102 ? -0.559 27.570 -0.698 1.00 15.30 97 ASP A O 1
ATOM 738 N N . ASN A 1 103 ? 0.157 25.446 -0.990 1.00 11.12 98 ASN A N 1
ATOM 739 C CA . ASN A 1 103 ? -0.594 24.900 0.149 1.00 10.85 98 ASN A CA 1
ATOM 740 C C . ASN A 1 103 ? -2.112 25.058 -0.018 1.00 15.91 98 ASN A C 1
ATOM 741 O O . ASN A 1 103 ? -2.860 25.017 0.958 1.00 17.09 98 ASN A O 1
ATOM 746 N N . GLU A 1 104 ? -2.568 25.239 -1.253 1.00 15.00 99 GLU A N 1
ATOM 747 C CA . GLU A 1 104 ? -3.999 25.414 -1.505 1.00 15.48 99 GLU A CA 1
ATOM 748 C C . GLU A 1 104 ? -4.487 24.569 -2.670 1.00 17.16 99 GLU A C 1
ATOM 749 O O . GLU A 1 104 ? -5.589 24.013 -2.626 1.00 21.63 99 GLU A O 1
ATOM 755 N N . ASN A 1 105 ? -3.683 24.498 -3.724 1.00 14.83 100 ASN A N 1
ATOM 756 C CA . ASN A 1 105 ? -4.081 23.793 -4.934 1.00 16.58 100 ASN A CA 1
ATOM 757 C C . ASN A 1 105 ? -3.198 22.587 -5.205 1.00 14.52 100 ASN A C 1
ATOM 758 O O . ASN A 1 105 ? -2.090 22.699 -5.735 1.00 20.59 100 ASN A O 1
ATOM 763 N N . TRP A 1 106 ? -3.723 21.427 -4.841 1.00 12.52 101 TRP A N 1
ATOM 764 C CA . TRP A 1 106 ? -2.959 20.198 -4.790 1.00 9.78 101 TRP A CA 1
ATOM 765 C C . TRP A 1 106 ? -3.053 19.345 -6.044 1.00 10.19 101 TRP A C 1
ATOM 766 O O . TRP A 1 106 ? -4.098 19.254 -6.694 1.00 11.57 101 TRP A O 1
ATOM 777 N N . THR A 1 107 ? -1.947 18.689 -6.349 1.00 11.06 102 THR A N 1
ATOM 778 C CA . THR A 1 107 ? -1.890 17.664 -7.361 1.00 8.98 102 THR A CA 1
ATOM 779 C C . THR A 1 107 ? -1.772 16.339 -6.639 1.00 9.24 102 THR A C 1
ATOM 780 O O . THR A 1 107 ? -0.891 16.174 -5.781 1.00 10.02 102 THR A O 1
ATOM 784 N N . GLU A 1 108 ? -2.655 15.395 -6.965 1.00 11.06 103 GLU A N 1
ATOM 785 C CA . GLU A 1 108 ? -2.526 14.042 -6.443 1.00 9.44 103 GLU A CA 1
ATOM 786 C C . GLU A 1 108 ? -1.392 13.362 -7.185 1.00 10.67 103 GLU A C 1
ATOM 787 O O . GLU A 1 108 ? -1.430 13.196 -8.410 1.00 14.12 103 GLU A O 1
ATOM 793 N N . VAL A 1 109 ? -0.372 12.973 -6.434 1.00 9.83 104 VAL A N 1
ATOM 794 C CA . VAL A 1 109 ? 0.822 12.395 -7.035 1.00 10.50 104 VAL A CA 1
ATOM 795 C C . VAL A 1 109 ? 0.700 10.870 -7.149 1.00 10.18 104 VAL A C 1
ATOM 796 O O . VAL A 1 109 ? 0.896 10.302 -8.230 1.00 11.51 104 VAL A O 1
ATOM 800 N N . ARG A 1 110 ? 0.360 10.211 -6.041 1.00 9.67 105 ARG A N 1
ATOM 801 C CA . ARG A 1 110 ? 0.212 8.762 -6.042 1.00 9.82 105 ARG A CA 1
ATOM 802 C C . ARG A 1 110 ? -0.394 8.269 -4.742 1.00 9.78 105 ARG A C 1
ATOM 803 O O . ARG A 1 110 ? -0.466 8.997 -3.742 1.00 11.45 105 ARG A O 1
ATOM 811 N N . THR A 1 111 ? -0.858 7.028 -4.773 1.00 11.61 106 THR A N 1
ATOM 812 C CA . THR A 1 111 ? -1.142 6.290 -3.553 1.00 11.02 106 THR A CA 1
ATOM 813 C C . THR A 1 111 ? -0.251 5.053 -3.536 1.00 10.34 106 THR A C 1
ATOM 814 O O . THR A 1 111 ? 0.462 4.766 -4.506 1.00 12.79 106 THR A O 1
ATOM 818 N N . GLY A 1 112 ? -0.266 4.317 -2.430 1.00 9.31 107 GLY A N 1
ATOM 819 C CA . GLY A 1 112 ? 0.477 3.079 -2.392 1.00 9.25 107 GLY A CA 1
ATOM 820 C C . GLY A 1 112 ? 0.374 2.391 -1.051 1.00 8.79 107 GLY A C 1
ATOM 821 O O . GLY A 1 112 ? -0.304 2.868 -0.140 1.00 10.17 107 GLY A O 1
ATOM 822 N N . ASN A 1 113 ? 1.062 1.263 -0.945 1.00 9.07 108 ASN A N 1
ATOM 823 C CA . ASN A 1 113 ? 1.052 0.476 0.270 1.00 11.39 108 ASN A CA 1
ATOM 824 C C . ASN A 1 113 ? 2.466 0.134 0.679 1.00 10.37 108 ASN A C 1
ATOM 825 O O . ASN A 1 113 ? 3.377 0.110 -0.156 1.00 12.75 108 ASN A O 1
ATOM 830 N N . LEU A 1 114 ? 2.642 -0.126 1.969 1.00 9.86 109 LEU A N 1
ATOM 831 C CA . LEU A 1 114 ? 3.921 -0.562 2.507 1.00 10.63 109 LEU A CA 1
ATOM 832 C C . LEU A 1 114 ? 3.745 -1.952 3.102 1.00 11.49 109 LEU A C 1
ATOM 833 O O . LEU A 1 114 ? 2.732 -2.247 3.736 1.00 13.14 109 LEU A O 1
ATOM 838 N N . GLU A 1 115 ? 4.730 -2.807 2.865 1.00 14.53 110 GLU A N 1
ATOM 839 C CA . GLU A 1 115 ? 4.652 -4.208 3.253 1.00 14.23 110 GLU A CA 1
ATOM 840 C C . GLU A 1 115 ? 4.610 -4.398 4.763 1.00 14.38 110 GLU A C 1
ATOM 841 O O . GLU A 1 115 ? 5.361 -3.760 5.511 1.00 13.84 110 GLU A O 1
ATOM 847 N N . VAL A 1 116 ? 3.735 -5.298 5.205 1.00 14.32 111 VAL A N 1
ATOM 848 C CA . VAL A 1 116 ? 3.582 -5.608 6.621 1.00 15.44 111 VAL A CA 1
ATOM 849 C C . VAL A 1 116 ? 4.302 -6.922 6.937 1.00 17.46 111 VAL A C 1
ATOM 850 O O . VAL A 1 116 ? 4.436 -7.784 6.066 1.00 17.52 111 VAL A O 1
ATOM 854 N N . ASN A 1 117 ? 4.804 -7.063 8.162 1.00 16.36 112 ASN A N 1
ATOM 855 C CA . ASN A 1 117 ? 5.443 -8.313 8.562 1.00 18.87 112 ASN A CA 1
ATOM 856 C C . ASN A 1 117 ? 4.475 -9.502 8.605 1.00 19.50 112 ASN A C 1
ATOM 857 O O . ASN A 1 117 ? 3.261 -9.345 8.441 1.00 20.51 112 ASN A O 1
ATOM 862 N N . GLU A 1 118 ? 5.033 -10.687 8.825 1.00 24.88 113 GLU A N 1
ATOM 863 C CA . GLU A 1 118 ? 4.258 -11.920 8.810 1.00 32.09 113 GLU A CA 1
ATOM 864 C C . GLU A 1 118 ? 3.123 -11.901 9.823 1.00 27.58 113 GLU A C 1
ATOM 865 O O . GLU A 1 118 ? 1.990 -12.255 9.507 1.00 26.01 113 GLU A O 1
ATOM 871 N N . ALA A 1 119 ? 3.435 -11.466 11.037 1.00 26.30 114 ALA A N 1
ATOM 872 C CA . ALA A 1 119 ? 2.460 -11.465 12.118 1.00 27.17 114 ALA A CA 1
ATOM 873 C C . ALA A 1 119 ? 1.403 -10.382 11.936 1.00 29.58 114 ALA A C 1
ATOM 874 O O . ALA A 1 119 ? 0.383 -10.377 12.628 1.00 32.50 114 ALA A O 1
ATOM 876 N N . GLY A 1 120 ? 1.656 -9.459 11.013 1.00 24.14 115 GLY A N 1
ATOM 877 C CA . GLY A 1 120 ? 0.694 -8.418 10.702 1.00 28.41 115 GLY A CA 1
ATOM 878 C C . GLY A 1 120 ? 0.654 -7.316 11.740 1.00 20.95 115 GLY A C 1
ATOM 879 O O . GLY A 1 120 ? -0.311 -6.547 11.808 1.00 26.66 115 GLY A O 1
ATOM 880 N N . ASN A 1 121 ? 1.702 -7.222 12.549 1.00 21.48 116 ASN A N 1
ATOM 881 C CA . ASN A 1 121 ? 1.712 -6.228 13.611 1.00 27.40 116 ASN A CA 1
ATOM 882 C C . ASN A 1 121 ? 2.659 -5.049 13.417 1.00 29.30 116 ASN A C 1
ATOM 883 O O . ASN A 1 121 ? 2.537 -4.058 14.119 1.00 32.99 116 ASN A O 1
ATOM 888 N N . ALA A 1 122 ? 3.583 -5.140 12.464 1.00 18.83 117 ALA A N 1
ATOM 889 C CA . ALA A 1 122 ? 4.494 -4.032 12.189 1.00 20.37 117 ALA A CA 1
ATOM 890 C C . ALA A 1 122 ? 4.879 -4.046 10.720 1.00 20.14 117 ALA A C 1
ATOM 891 O O . ALA A 1 122 ? 4.653 -5.037 10.031 1.00 15.86 117 ALA A O 1
ATOM 893 N N . LEU A 1 123 ? 5.464 -2.958 10.235 1.00 14.16 118 LEU A N 1
ATOM 894 C CA . LEU A 1 123 ? 5.979 -2.956 8.868 1.00 13.13 118 LEU A CA 1
ATOM 895 C C . LEU A 1 123 ? 7.099 -3.987 8.723 1.00 15.23 118 LEU A C 1
ATOM 896 O O . LEU A 1 123 ? 7.856 -4.235 9.667 1.00 17.71 118 LEU A O 1
ATOM 901 N N . ALA A 1 124 ? 7.182 -4.600 7.548 1.00 14.65 119 ALA A N 1
ATOM 902 C CA . ALA A 1 124 ? 8.232 -5.574 7.253 1.00 13.84 119 ALA A CA 1
ATOM 903 C C . ALA A 1 124 ? 9.602 -4.905 7.285 1.00 18.28 119 ALA A C 1
ATOM 904 O O . ALA A 1 124 ? 10.578 -5.472 7.788 1.00 19.68 119 ALA A O 1
ATOM 906 N N . ASN A 1 125 ? 9.671 -3.698 6.733 1.00 14.32 120 ASN A N 1
ATOM 907 C CA . ASN A 1 125 ? 10.892 -2.912 6.756 1.00 13.73 120 ASN A CA 1
ATOM 908 C C . ASN A 1 125 ? 10.772 -1.915 7.890 1.00 11.42 120 ASN A C 1
ATOM 909 O O . ASN A 1 125 ? 9.985 -0.967 7.802 1.00 14.02 120 ASN A O 1
ATOM 914 N N . ARG A 1 126 ? 11.528 -2.145 8.967 1.00 13.80 121 ARG A N 1
ATOM 915 C CA . ARG A 1 126 ? 11.487 -1.264 10.134 1.00 16.38 121 ARG A CA 1
ATOM 916 C C . ARG A 1 126 ? 12.370 -0.040 9.948 1.00 13.01 121 ARG A C 1
ATOM 917 O O . ARG A 1 126 ? 12.408 0.846 10.814 1.00 13.99 121 ARG A O 1
ATOM 925 N N . GLY A 1 127 ? 13.087 0.009 8.831 1.00 13.37 122 GLY A N 1
ATOM 926 C CA . GLY A 1 127 ? 13.909 1.165 8.510 1.00 13.31 122 GLY A CA 1
ATOM 927 C C . GLY A 1 127 ? 13.240 2.079 7.497 1.00 10.58 122 GLY A C 1
ATOM 928 O O . GLY A 1 127 ? 12.016 2.183 7.458 1.00 11.45 122 GLY A O 1
ATOM 929 N N . TYR A 1 128 ? 14.040 2.758 6.681 1.00 11.07 123 TYR A N 1
ATOM 930 C CA . TYR A 1 128 ? 13.486 3.708 5.717 1.00 8.21 123 TYR A CA 1
ATOM 931 C C . TYR A 1 128 ? 12.773 2.984 4.587 1.00 11.16 123 TYR A C 1
ATOM 932 O O . TYR A 1 128 ? 13.362 2.148 3.901 1.00 12.04 123 TYR A O 1
ATOM 941 N N . ASN A 1 129 ? 11.497 3.308 4.406 1.00 9.21 124 ASN A N 1
ATOM 942 C CA . ASN A 1 129 ? 10.679 2.736 3.339 1.00 10.23 124 ASN A CA 1
ATOM 943 C C . ASN A 1 129 ? 10.597 3.742 2.186 1.00 9.12 124 ASN A C 1
ATOM 944 O O . ASN A 1 129 ? 9.933 4.767 2.307 1.00 9.34 124 ASN A O 1
ATOM 949 N N . PRO A 1 130 ? 11.285 3.474 1.067 1.00 8.46 125 PRO A N 1
ATOM 950 C CA . PRO A 1 130 ? 11.265 4.438 -0.036 1.00 8.56 125 PRO A CA 1
ATOM 951 C C . PRO A 1 130 ? 9.964 4.428 -0.827 1.00 9.95 125 PRO A C 1
ATOM 952 O O . PRO A 1 130 ? 9.352 3.381 -1.048 1.00 11.35 125 PRO A O 1
ATOM 956 N N . ILE A 1 131 ? 9.555 5.618 -1.233 1.00 8.93 126 ILE A N 1
ATOM 957 C CA . ILE A 1 131 ? 8.363 5.848 -2.048 1.00 9.25 126 ILE A CA 1
ATOM 958 C C . ILE A 1 131 ? 8.761 6.758 -3.204 1.00 8.92 126 ILE A C 1
ATOM 959 O O . ILE A 1 131 ? 9.049 7.938 -2.992 1.00 9.13 126 ILE A O 1
ATOM 964 N N . ARG A 1 132 ? 8.792 6.212 -4.421 1.00 9.92 127 ARG A N 1
ATOM 965 C CA . ARG A 1 132 ? 9.175 7.000 -5.589 1.00 9.04 127 ARG A CA 1
ATOM 966 C C . ARG A 1 132 ? 7.951 7.526 -6.316 1.00 9.48 127 ARG A C 1
ATOM 967 O O . ARG A 1 132 ? 6.855 6.971 -6.222 1.00 10.85 127 ARG A O 1
ATOM 975 N N . PHE A 1 133 ? 8.149 8.617 -7.043 1.00 9.61 128 PHE A N 1
ATOM 976 C CA . PHE A 1 133 ? 7.093 9.159 -7.885 1.00 9.89 128 PHE A CA 1
ATOM 977 C C . PHE A 1 133 ? 7.682 10.014 -8.999 1.00 8.96 128 PHE A C 1
ATOM 978 O O . PHE A 1 133 ? 8.834 10.464 -8.912 1.00 10.75 128 PHE A O 1
ATOM 986 N N . ASN A 1 134 ? 6.903 10.209 -10.056 1.00 11.65 129 ASN A N 1
ATOM 987 C CA . ASN A 1 134 ? 7.364 10.990 -11.189 1.00 10.08 129 ASN A CA 1
ATOM 988 C C . ASN A 1 134 ? 7.668 12.405 -10.750 1.00 9.15 129 ASN A C 1
ATOM 989 O O . ASN A 1 134 ? 6.896 13.017 -10.009 1.00 10.19 129 ASN A O 1
ATOM 994 N N . THR A 1 135 ? 8.806 12.911 -11.210 1.00 9.11 130 THR A N 1
ATOM 995 C CA . THR A 1 135 ? 9.329 14.194 -10.750 1.00 8.82 130 THR A CA 1
ATOM 996 C C . THR A 1 135 ? 8.305 15.316 -10.829 1.00 8.67 130 THR A C 1
ATOM 997 O O . THR A 1 135 ? 7.719 15.571 -11.895 1.00 11.41 130 THR A O 1
ATOM 1001 N N . ILE A 1 136 ? 8.079 15.966 -9.694 1.00 8.68 131 ILE A N 1
ATOM 1002 C CA . ILE A 1 136 ? 7.108 17.052 -9.612 1.00 9.44 131 ILE A CA 1
ATOM 1003 C C . ILE A 1 136 ? 7.673 18.190 -8.765 1.00 10.01 131 ILE A C 1
ATOM 1004 O O . ILE A 1 136 ? 8.234 17.977 -7.694 1.00 9.33 131 ILE A O 1
ATOM 1009 N N . ASN A 1 137 ? 7.563 19.406 -9.286 1.00 8.14 132 ASN A N 1
ATOM 1010 C CA . ASN A 1 137 ? 8.050 20.589 -8.597 1.00 10.16 132 ASN A CA 1
ATOM 1011 C C . ASN A 1 137 ? 7.058 20.974 -7.505 1.00 9.44 132 ASN A C 1
ATOM 1012 O O . ASN A 1 137 ? 5.867 21.115 -7.765 1.00 12.22 132 ASN A O 1
ATOM 1017 N N . ALA A 1 138 ? 7.543 21.115 -6.272 1.00 8.84 133 ALA A N 1
ATOM 1018 C CA . ALA A 1 138 ? 6.656 21.296 -5.131 1.00 10.74 133 ALA A CA 1
ATOM 1019 C C . ALA A 1 138 ? 7.353 22.016 -4.002 1.00 10.26 133 ALA A C 1
ATOM 1020 O O . ALA A 1 138 ? 8.546 21.788 -3.747 1.00 10.32 133 ALA A O 1
ATOM 1022 N N . GLN A 1 139 ? 6.603 22.860 -3.298 1.00 9.47 134 GLN A N 1
ATOM 1023 C CA . GLN A 1 139 ? 7.096 23.436 -2.046 1.00 9.28 134 GLN A CA 1
ATOM 1024 C C . GLN A 1 139 ? 6.329 22.875 -0.842 1.00 10.22 134 GLN A C 1
ATOM 1025 O O . GLN A 1 139 ? 6.711 23.074 0.307 1.00 10.57 134 GLN A O 1
ATOM 1031 N N . TYR A 1 140 ? 5.235 22.172 -1.111 1.00 8.64 135 TYR A N 1
ATOM 1032 C CA . TYR A 1 140 ? 4.462 21.541 -0.038 1.00 8.23 135 TYR A CA 1
ATOM 1033 C C . TYR A 1 140 ? 4.147 20.114 -0.429 1.00 8.24 135 TYR A C 1
ATOM 1034 O O . TYR A 1 140 ? 3.816 19.832 -1.591 1.00 9.54 135 TYR A O 1
ATOM 1043 N N . LEU A 1 141 ? 4.227 19.210 0.542 1.00 7.77 136 LEU A N 1
ATOM 1044 C CA . LEU A 1 141 ? 3.826 17.832 0.325 1.00 7.39 136 LEU A CA 1
ATOM 1045 C C . LEU A 1 141 ? 2.911 17.421 1.464 1.00 8.45 136 LEU A C 1
ATOM 1046 O O . LEU A 1 141 ? 3.266 17.562 2.627 1.00 7.97 136 LEU A O 1
ATOM 1051 N N . ARG A 1 142 ? 1.735 16.920 1.113 1.00 8.41 137 ARG A N 1
ATOM 1052 C CA . ARG A 1 142 ? 0.793 16.386 2.083 1.00 8.44 137 ARG A CA 1
ATOM 1053 C C . ARG A 1 142 ? 0.802 14.861 2.020 1.00 7.94 137 ARG A C 1
ATOM 1054 O O . ARG A 1 142 ? 0.526 14.252 0.980 1.00 8.01 137 ARG A O 1
ATOM 1062 N N . PHE A 1 143 ? 1.144 14.263 3.157 1.00 8.96 138 PHE A N 1
ATOM 1063 C CA . PHE A 1 143 ? 1.252 12.815 3.303 1.00 9.48 138 PHE A CA 1
ATOM 1064 C C . PHE A 1 143 ? 0.072 12.337 4.140 1.00 8.23 138 PHE A C 1
ATOM 1065 O O . PHE A 1 143 ? -0.081 12.746 5.294 1.00 9.21 138 PHE A O 1
ATOM 1073 N N . THR A 1 144 ? -0.773 11.494 3.549 1.00 9.40 139 THR A N 1
ATOM 1074 C CA . THR A 1 144 ? -2.001 11.034 4.192 1.00 8.37 139 THR A CA 1
ATOM 1075 C C . THR A 1 144 ? -1.899 9.565 4.516 1.00 8.12 139 THR A C 1
ATOM 1076 O O . THR A 1 144 ? -1.531 8.772 3.667 1.00 8.80 139 THR A O 1
ATOM 1080 N N . ALA A 1 145 ? -2.218 9.219 5.762 1.00 8.21 140 ALA A N 1
ATOM 1081 C CA . ALA A 1 145 ? -2.263 7.837 6.206 1.00 8.87 140 ALA A CA 1
ATOM 1082 C C . ALA A 1 145 ? -3.685 7.322 6.021 1.00 12.09 140 ALA A C 1
ATOM 1083 O O . ALA A 1 145 ? -4.619 7.856 6.619 1.00 11.65 140 ALA A O 1
ATOM 1085 N N . LEU A 1 146 ? -3.833 6.277 5.211 1.00 10.08 141 LEU A N 1
ATOM 1086 C CA . LEU A 1 146 ? -5.144 5.718 4.865 1.00 11.51 141 LEU A CA 1
ATOM 1087 C C . LEU A 1 146 ? -5.429 4.438 5.645 1.00 12.61 141 LEU A C 1
ATOM 1088 O O . LEU A 1 146 ? -6.586 4.135 5.962 1.00 15.57 141 LEU A O 1
ATOM 1093 N N . LYS A 1 147 ? -4.376 3.683 5.938 1.00 11.52 142 LYS A N 1
ATOM 1094 C CA . LYS A 1 147 ? -4.467 2.484 6.759 1.00 9.82 142 LYS A CA 1
ATOM 1095 C C . LYS A 1 147 ? -3.221 2.449 7.626 1.00 12.14 142 LYS A C 1
ATOM 1096 O O . LYS A 1 147 ? -2.133 2.850 7.176 1.00 11.98 142 LYS A O 1
ATOM 1102 N N . THR A 1 148 ? -3.367 1.978 8.863 1.00 12.12 143 THR A N 1
ATOM 1103 C CA . THR A 1 148 ? -2.255 1.935 9.802 1.00 10.93 143 THR A CA 1
ATOM 1104 C C . THR A 1 148 ? -2.359 0.723 10.724 1.00 12.76 143 THR A C 1
ATOM 1105 O O . THR A 1 148 ? -3.426 0.088 10.816 1.00 13.63 143 THR A O 1
ATOM 1109 N N . LEU A 1 149 ? -1.262 0.431 11.419 1.00 12.29 144 LEU A N 1
ATOM 1110 C CA . LEU A 1 149 ? -1.220 -0.636 12.418 1.00 13.40 144 LEU A CA 1
ATOM 1111 C C . LEU A 1 149 ? -1.175 -0.042 13.816 1.00 17.39 144 LEU A C 1
ATOM 1112 O O . LEU A 1 149 ? -0.826 1.125 14.002 1.00 18.96 144 LEU A O 1
ATOM 1117 N N . GLY A 1 150 ? -1.529 -0.848 14.810 1.00 15.51 145 GLY A N 1
ATOM 1118 C CA . GLY A 1 150 ? -1.480 -0.384 16.185 1.00 18.23 145 GLY A CA 1
ATOM 1119 C C . GLY A 1 150 ? -2.229 -1.340 17.089 1.00 22.29 145 GLY A C 1
ATOM 1120 O O . GLY A 1 150 ? -2.811 -2.314 16.607 1.00 20.72 145 GLY A O 1
ATOM 1121 N N . ASP A 1 151 ? -2.212 -1.064 18.391 1.00 23.15 146 ASP A N 1
ATOM 1122 C CA . ASP A 1 151 ? -2.999 -1.850 19.342 1.00 24.26 146 ASP A CA 1
ATOM 1123 C C . ASP A 1 151 ? -4.444 -1.886 18.876 1.00 32.12 146 ASP A C 1
ATOM 1124 O O . ASP A 1 151 ? -5.138 -2.891 19.028 1.00 26.49 146 ASP A O 1
ATOM 1129 N N . THR A 1 152 ? -4.883 -0.776 18.294 1.00 22.62 147 THR A N 1
ATOM 1130 C CA . THR A 1 152 ? -6.057 -0.781 17.441 1.00 21.00 147 THR A CA 1
ATOM 1131 C C . THR A 1 152 ? -5.565 -0.403 16.048 1.00 20.71 147 THR A C 1
ATOM 1132 O O . THR A 1 152 ? -4.846 0.587 15.896 1.00 17.74 147 THR A O 1
ATOM 1136 N N . ASN A 1 153 ? -5.922 -1.200 15.046 1.00 19.86 148 ASN A N 1
ATOM 1137 C CA . ASN A 1 153 ? -5.529 -0.901 13.670 1.00 16.87 148 ASN A CA 1
ATOM 1138 C C . ASN A 1 153 ? -6.409 0.181 13.054 1.00 21.24 148 ASN A C 1
ATOM 1139 O O . ASN A 1 153 ? -7.553 0.380 13.473 1.00 19.12 148 ASN A O 1
ATOM 1144 N N . ASN A 1 154 ? -5.859 0.892 12.068 1.00 16.82 149 ASN A N 1
ATOM 1145 C CA . ASN A 1 154 ? -6.617 1.845 11.268 1.00 15.61 149 ASN A CA 1
ATOM 1146 C C . ASN A 1 154 ? -7.300 2.969 12.048 1.00 17.61 149 ASN A C 1
ATOM 1147 O O . ASN A 1 154 ? -8.418 3.369 11.722 1.00 19.36 149 ASN A O 1
ATOM 1152 N N . LYS A 1 155 ? -6.624 3.488 13.068 1.00 13.46 150 LYS A N 1
ATOM 1153 C CA . LYS A 1 155 ? -7.177 4.590 13.845 1.00 13.15 150 LYS A CA 1
ATOM 1154 C C . LYS A 1 155 ? -6.235 5.780 13.966 1.00 14.61 150 LYS A C 1
ATOM 1155 O O . LYS A 1 155 ? -6.677 6.922 13.951 1.00 16.05 150 LYS A O 1
ATOM 1161 N N . TYR A 1 156 ? -4.940 5.508 14.108 1.00 14.83 151 TYR A N 1
ATOM 1162 C CA . TYR A 1 156 ? -3.958 6.576 14.296 1.00 13.43 151 TYR A CA 1
ATOM 1163 C C . TYR A 1 156 ? -2.697 6.290 13.489 1.00 11.00 151 TYR A C 1
ATOM 1164 O O . TYR A 1 156 ? -2.399 5.136 13.163 1.00 11.38 151 TYR A O 1
ATOM 1173 N N . ALA A 1 157 ? -1.960 7.353 13.170 1.00 10.95 152 ALA A N 1
ATOM 1174 C CA . ALA A 1 157 ? -0.740 7.237 12.378 1.00 9.44 152 ALA A CA 1
ATOM 1175 C C . ALA A 1 157 ? 0.426 7.835 13.146 1.00 8.89 152 ALA A C 1
ATOM 1176 O O . ALA A 1 157 ? 0.253 8.744 13.959 1.00 11.53 152 ALA A O 1
ATOM 1178 N N . SER A 1 158 ? 1.623 7.338 12.861 1.00 10.21 153 SER A N 1
ATOM 1179 C CA . SER A 1 158 ? 2.831 7.953 13.392 1.00 8.65 153 SER A CA 1
ATOM 1180 C C . SER A 1 158 ? 3.905 7.947 12.318 1.00 12.17 153 SER A C 1
ATOM 1181 O O . SER A 1 158 ? 3.794 7.238 11.322 1.00 11.43 153 SER A O 1
ATOM 1184 N N . ALA A 1 159 ? 4.929 8.761 12.520 1.00 9.40 154 ALA A N 1
ATOM 1185 C CA . ALA A 1 159 ? 6.056 8.800 11.601 1.00 8.02 154 ALA A CA 1
ATOM 1186 C C . ALA A 1 159 ? 7.234 9.313 12.380 1.00 8.97 154 ALA A C 1
ATOM 1187 O O . ALA A 1 159 ? 7.125 10.351 13.033 1.00 9.49 154 ALA A O 1
ATOM 1189 N N . ALA A 1 160 ? 8.359 8.602 12.307 1.00 10.41 155 ALA A N 1
ATOM 1190 C CA . ALA A 1 160 ? 9.595 9.088 12.918 1.00 8.84 155 ALA A CA 1
ATOM 1191 C C . ALA A 1 160 ? 10.308 10.084 12.003 1.00 8.05 155 ALA A C 1
ATOM 1192 O O . ALA A 1 160 ? 10.846 11.085 12.472 1.00 9.97 155 ALA A O 1
ATOM 1194 N N . GLU A 1 161 ? 10.338 9.791 10.700 1.00 8.89 156 GLU A N 1
ATOM 1195 C CA . GLU A 1 161 ? 10.896 10.717 9.721 1.00 8.52 156 GLU A CA 1
ATOM 1196 C C . GLU A 1 161 ? 10.212 10.590 8.384 1.00 8.91 156 GLU A C 1
ATOM 1197 O O . GLU A 1 161 ? 9.767 9.506 7.983 1.00 9.86 156 GLU A O 1
ATOM 1203 N N . LEU A 1 162 ? 10.171 11.722 7.695 1.00 8.90 157 LEU A N 1
ATOM 1204 C CA . LEU A 1 162 ? 9.937 11.772 6.256 1.00 7.79 157 LEU A CA 1
ATOM 1205 C C . LEU A 1 162 ? 11.188 12.406 5.655 1.00 10.92 157 LEU A C 1
ATOM 1206 O O . LEU A 1 162 ? 11.580 13.524 6.036 1.00 12.37 157 LEU A O 1
ATOM 1211 N N . VAL A 1 163 ? 11.826 11.694 4.737 1.00 9.37 158 VAL A N 1
ATOM 1212 C CA . VAL A 1 163 ? 13.055 12.148 4.089 1.00 9.05 158 VAL A CA 1
ATOM 1213 C C . VAL A 1 163 ? 12.707 12.515 2.650 1.00 7.74 158 VAL A C 1
ATOM 1214 O O . VAL A 1 163 ? 12.015 11.759 1.978 1.00 9.64 158 VAL A O 1
ATOM 1218 N N . PHE A 1 164 ? 13.177 13.663 2.178 1.00 7.85 159 PHE A N 1
ATOM 1219 C CA . PHE A 1 164 ? 12.821 14.162 0.862 1.00 9.54 159 PHE A CA 1
ATOM 1220 C C . PHE A 1 164 ? 14.004 14.128 -0.083 1.00 9.03 159 PHE A C 1
ATOM 1221 O O . PHE A 1 164 ? 15.141 14.407 0.323 1.00 10.03 159 PHE A O 1
ATOM 1229 N N . TYR A 1 165 ? 13.730 13.791 -1.337 1.00 7.69 160 TYR A N 1
ATOM 1230 C CA . TYR A 1 165 ? 14.743 13.784 -2.392 1.00 7.73 160 TYR A CA 1
ATOM 1231 C C . TYR A 1 165 ? 14.326 14.652 -3.567 1.00 11.44 160 TYR A C 1
ATOM 1232 O O . TYR A 1 165 ? 13.266 14.443 -4.187 1.00 10.25 160 TYR A O 1
ATOM 1241 N N . GLY A 1 166 ? 15.191 15.595 -3.918 1.00 9.34 161 GLY A N 1
ATOM 1242 C CA . GLY A 1 166 ? 14.946 16.429 -5.071 1.00 11.41 161 GLY A CA 1
ATOM 1243 C C . GLY A 1 166 ? 16.027 17.464 -5.263 1.00 11.74 161 GLY A C 1
ATOM 1244 O O . GLY A 1 166 ? 17.043 17.459 -4.554 1.00 14.36 161 GLY A O 1
ATOM 1245 N N . LYS A 1 167 ? 15.807 18.359 -6.223 1.00 13.18 162 LYS A N 1
ATOM 1246 C CA . LYS A 1 167 ? 16.783 19.420 -6.460 1.00 16.09 162 LYS A CA 1
ATOM 1247 C C . LYS A 1 167 ? 16.090 20.731 -6.769 1.00 16.06 162 LYS A C 1
ATOM 1248 O O . LYS A 1 167 ? 15.030 20.724 -7.388 1.00 14.46 162 LYS A O 1
ATOM 1250 N N . LEU B 1 11 ? -14.315 31.196 -12.960 1.00 34.94 6 LEU C N 1
ATOM 1251 C CA . LEU B 1 11 ? -13.140 30.385 -12.671 1.00 20.11 6 LEU C CA 1
ATOM 1252 C C . LEU B 1 11 ? -12.067 30.526 -13.750 1.00 17.41 6 LEU C C 1
ATOM 1253 O O . LEU B 1 11 ? -10.896 30.217 -13.510 1.00 22.63 6 LEU C O 1
ATOM 1258 N N . TYR B 1 12 ? -12.471 30.975 -14.935 1.00 18.64 7 TYR C N 1
ATOM 1259 C CA . TYR B 1 12 ? -11.588 30.952 -16.104 1.00 14.88 7 TYR C CA 1
ATOM 1260 C C . TYR B 1 12 ? -10.971 32.295 -16.455 1.00 18.50 7 TYR C C 1
ATOM 1261 O O . TYR B 1 12 ? -11.616 33.340 -16.362 1.00 19.90 7 TYR C O 1
ATOM 1270 N N . LYS B 1 13 ? -9.718 32.246 -16.894 1.00 12.21 8 LYS C N 1
ATOM 1271 C CA . LYS B 1 13 ? -9.074 33.403 -17.509 1.00 15.14 8 LYS C CA 1
ATOM 1272 C C . LYS B 1 13 ? -9.442 33.481 -18.985 1.00 13.19 8 LYS C C 1
ATOM 1273 O O . LYS B 1 13 ? -9.770 32.465 -19.606 1.00 13.32 8 LYS C O 1
ATOM 1279 N N . LYS B 1 14 ? -9.422 34.688 -19.547 1.00 16.29 9 LYS C N 1
ATOM 1280 C CA . LYS B 1 14 ? -9.599 34.853 -20.988 1.00 17.30 9 LYS C CA 1
ATOM 1281 C C . LYS B 1 14 ? -8.302 35.294 -21.647 1.00 12.89 9 LYS C C 1
ATOM 1282 O O . LYS B 1 14 ? -7.296 35.539 -20.958 1.00 11.67 9 LYS C O 1
ATOM 1285 N N . ALA B 1 15 ? -8.331 35.387 -22.976 1.00 12.34 10 ALA C N 1
ATOM 1286 C CA . ALA B 1 15 ? -7.137 35.612 -23.788 1.00 10.60 10 ALA C CA 1
ATOM 1287 C C . ALA B 1 15 ? -6.318 36.821 -23.354 1.00 10.06 10 ALA C C 1
ATOM 1288 O O . ALA B 1 15 ? -5.099 36.825 -23.492 1.00 14.19 10 ALA C O 1
ATOM 1290 N N . GLY B 1 16 ? -7.003 37.822 -22.819 1.00 13.40 11 GLY C N 1
ATOM 1291 C CA . GLY B 1 16 ? -6.354 39.059 -22.424 1.00 12.60 11 GLY C CA 1
ATOM 1292 C C . GLY B 1 16 ? -5.690 39.034 -21.066 1.00 14.75 11 GLY C C 1
ATOM 1293 O O . GLY B 1 16 ? -5.092 40.035 -20.660 1.00 14.69 11 GLY C O 1
ATOM 1294 N N . SER B 1 17 ? -5.799 37.913 -20.352 1.00 11.79 12 SER C N 1
ATOM 1295 C CA . SER B 1 17 ? -5.179 37.786 -19.029 1.00 9.18 12 SER C CA 1
ATOM 1296 C C . SER B 1 17 ? -3.680 38.016 -19.110 1.00 9.34 12 SER C C 1
ATOM 1297 O O . SER B 1 17 ? -3.039 37.591 -20.066 1.00 11.53 12 SER C O 1
ATOM 1300 N N . GLU B 1 18 ? -3.118 38.672 -18.088 1.00 10.27 13 GLU C N 1
ATOM 1301 C CA . GLU B 1 18 ? -1.675 38.854 -17.985 1.00 11.02 13 GLU C CA 1
ATOM 1302 C C . GLU B 1 18 ? -0.948 37.516 -17.905 1.00 12.03 13 GLU C C 1
ATOM 1303 O O . GLU B 1 18 ? 0.258 37.451 -18.157 1.00 14.29 13 GLU C O 1
ATOM 1309 N N . PHE B 1 19 ? -1.682 36.460 -17.554 1.00 11.26 14 PHE C N 1
ATOM 1310 C CA . PHE B 1 19 ? -1.109 35.115 -17.470 1.00 11.54 14 PHE C CA 1
ATOM 1311 C C . PHE B 1 19 ? -1.107 34.358 -18.798 1.00 11.27 14 PHE C C 1
ATOM 1312 O O . PHE B 1 19 ? -0.481 33.305 -18.907 1.00 11.62 14 PHE C O 1
ATOM 1320 N N . ALA B 1 20 ? -1.813 34.853 -19.811 1.00 10.38 15 ALA C N 1
ATOM 1321 C CA . ALA B 1 20 ? -1.729 34.201 -21.119 1.00 11.00 15 ALA C CA 1
ATOM 1322 C C . ALA B 1 20 ? -0.319 34.295 -21.688 1.00 13.39 15 ALA C C 1
ATOM 1323 O O . ALA B 1 20 ? 0.252 35.391 -21.776 1.00 13.56 15 ALA C O 1
ATOM 1325 N N . LEU B 1 21 ? 0.243 33.154 -22.076 1.00 12.49 16 LEU C N 1
ATOM 1326 C CA . LEU B 1 21 ? 1.579 33.105 -22.656 1.00 11.08 16 LEU C CA 1
ATOM 1327 C C . LEU B 1 21 ? 1.501 33.361 -24.156 1.00 13.21 16 LEU C C 1
ATOM 1328 O O . LEU B 1 21 ? 0.588 32.871 -24.834 1.00 12.36 16 LEU C O 1
ATOM 1333 N N . ASP B 1 22 ? 2.452 34.125 -24.685 1.00 16.50 17 ASP C N 1
ATOM 1334 C CA . ASP B 1 22 ? 2.509 34.333 -26.122 1.00 13.02 17 ASP C CA 1
ATOM 1335 C C . ASP B 1 22 ? 2.863 33.022 -26.824 1.00 9.95 17 ASP C C 1
ATOM 1336 O O . ASP B 1 22 ? 3.647 32.227 -26.301 1.00 12.78 17 ASP C O 1
ATOM 1341 N N . SER B 1 23 ? 2.297 32.803 -28.009 1.00 13.05 18 SER C N 1
ATOM 1342 C CA . SER B 1 23 ? 2.552 31.559 -28.732 1.00 11.94 18 SER C CA 1
ATOM 1343 C C . SER B 1 23 ? 4.031 31.354 -29.063 1.00 13.39 18 SER C C 1
ATOM 1344 O O . SER B 1 23 ? 4.471 30.224 -29.253 1.00 12.46 18 SER C O 1
ATOM 1347 N N . SER B 1 24 ? 4.813 32.433 -29.106 1.00 14.14 19 SER C N 1
ATOM 1348 C CA . SER B 1 24 ? 6.248 32.293 -29.351 1.00 12.24 19 SER C CA 1
ATOM 1349 C C . SER B 1 24 ? 6.971 31.492 -28.260 1.00 13.37 19 SER C C 1
ATOM 1350 O O . SER B 1 24 ? 8.089 31.009 -28.472 1.00 17.17 19 SER C O 1
ATOM 1353 N N . LYS B 1 25 ? 6.330 31.351 -27.097 1.00 12.37 20 LYS C N 1
ATOM 1354 C CA . LYS B 1 25 ? 6.893 30.598 -25.987 1.00 12.05 20 LYS C CA 1
ATOM 1355 C C . LYS B 1 25 ? 6.631 29.095 -26.089 1.00 10.62 20 LYS C C 1
ATOM 1356 O O . LYS B 1 25 ? 7.071 28.335 -25.218 1.00 12.44 20 LYS C O 1
ATOM 1362 N N . LEU B 1 26 ? 5.934 28.678 -27.148 1.00 11.03 21 LEU C N 1
ATOM 1363 C CA . LEU B 1 26 ? 5.461 27.305 -27.313 1.00 12.51 21 LEU C CA 1
ATOM 1364 C C . LEU B 1 26 ? 6.076 26.637 -28.533 1.00 12.09 21 LEU C C 1
ATOM 1365 O O . LEU B 1 26 ? 6.242 27.270 -29.578 1.00 11.81 21 LEU C O 1
ATOM 1370 N N . GLU B 1 27 ? 6.383 25.350 -28.405 1.00 9.76 22 GLU C N 1
ATOM 1371 C CA . GLU B 1 27 ? 6.879 24.546 -29.517 1.00 10.64 22 GLU C CA 1
ATOM 1372 C C . GLU B 1 27 ? 6.235 23.164 -29.486 1.00 11.45 22 GLU C C 1
ATOM 1373 O O . GLU B 1 27 ? 6.380 22.431 -28.501 1.00 12.25 22 GLU C O 1
ATOM 1379 N N . ALA B 1 28 ? 5.535 22.793 -30.557 1.00 9.23 23 ALA C N 1
ATOM 1380 C CA . ALA B 1 28 ? 5.019 21.422 -30.669 1.00 9.28 23 ALA C CA 1
ATOM 1381 C C . ALA B 1 28 ? 6.171 20.495 -31.024 1.00 11.60 23 ALA C C 1
ATOM 1382 O O . ALA B 1 28 ? 6.756 20.616 -32.109 1.00 13.89 23 ALA C O 1
ATOM 1384 N N . ILE B 1 29 ? 6.506 19.578 -30.124 1.00 9.67 24 ILE C N 1
ATOM 1385 C CA . ILE B 1 29 ? 7.682 18.739 -30.337 1.00 12.01 24 ILE C CA 1
ATOM 1386 C C . ILE B 1 29 ? 7.336 17.315 -30.747 1.00 13.20 24 ILE C C 1
ATOM 1387 O O . ILE B 1 29 ? 8.198 16.588 -31.243 1.00 14.33 24 ILE C O 1
ATOM 1392 N N . TYR B 1 30 ? 6.077 16.919 -30.572 1.00 11.17 25 TYR C N 1
ATOM 1393 C CA . TYR B 1 30 ? 5.660 15.568 -30.944 1.00 11.10 25 TYR C CA 1
ATOM 1394 C C . TYR B 1 30 ? 4.151 15.483 -31.139 1.00 12.68 25 TYR C C 1
ATOM 1395 O O . TYR B 1 30 ? 3.394 16.167 -30.463 1.00 10.87 25 TYR C O 1
ATOM 1404 N N . ALA B 1 31 ? 3.713 14.647 -32.071 1.00 10.60 26 ALA C N 1
ATOM 1405 C CA . ALA B 1 31 ? 2.317 14.258 -32.163 1.00 11.17 26 ALA C CA 1
ATOM 1406 C C . ALA B 1 31 ? 2.259 12.825 -32.657 1.00 12.14 26 ALA C C 1
ATOM 1407 O O . ALA B 1 31 ? 3.169 12.366 -33.351 1.00 13.24 26 ALA C O 1
ATOM 1409 N N . THR B 1 32 ? 1.196 12.120 -32.293 1.00 10.67 27 THR C N 1
ATOM 1410 C CA . THR B 1 32 ? 1.066 10.715 -32.665 1.00 12.58 27 THR C CA 1
ATOM 1411 C C . THR B 1 32 ? 1.125 10.560 -34.179 1.00 11.85 27 THR C C 1
ATOM 1412 O O . THR B 1 32 ? 1.782 9.651 -34.711 1.00 14.46 27 THR C O 1
ATOM 1416 N N . SER B 1 33 ? 0.446 11.461 -34.872 1.00 10.57 28 SER C N 1
ATOM 1417 C CA . SER B 1 33 ? 0.429 11.455 -36.324 1.00 12.85 28 SER C CA 1
ATOM 1418 C C . SER B 1 33 ? 0.023 12.840 -36.809 1.00 13.64 28 SER C C 1
ATOM 1419 O O . SER B 1 33 ? -0.467 13.666 -36.020 1.00 11.94 28 SER C O 1
ATOM 1422 N N . GLU B 1 34 ? 0.239 13.092 -38.098 1.00 13.50 29 GLU C N 1
ATOM 1423 C CA . GLU B 1 34 ? -0.132 14.346 -38.733 1.00 13.29 29 GLU C CA 1
ATOM 1424 C C . GLU B 1 34 ? -0.655 14.018 -40.124 1.00 17.89 29 GLU C C 1
ATOM 1425 O O . GLU B 1 34 ? -0.128 13.133 -40.797 1.00 26.50 29 GLU C O 1
ATOM 1431 N N . ALA B 1 35 ? -1.692 14.727 -40.552 1.00 12.74 30 ALA C N 1
ATOM 1432 C CA . ALA B 1 35 ? -2.254 14.532 -41.886 1.00 14.89 30 ALA C CA 1
ATOM 1433 C C . ALA B 1 35 ? -1.988 15.741 -42.756 1.00 17.16 30 ALA C C 1
ATOM 1434 O O . ALA B 1 35 ? -1.952 16.872 -42.262 1.00 14.35 30 ALA C O 1
ATOM 1436 N N . ASP B 1 36 ? -1.829 15.496 -44.056 1.00 16.31 31 ASP C N 1
ATOM 1437 C CA . ASP B 1 36 ? -1.791 16.573 -45.043 1.00 13.95 31 ASP C CA 1
ATOM 1438 C C . ASP B 1 36 ? -0.727 17.608 -44.685 1.00 13.31 31 ASP C C 1
ATOM 1439 O O . ASP B 1 36 ? 0.414 17.232 -44.425 1.00 15.93 31 ASP C O 1
ATOM 1444 N N . ARG B 1 37 ? -1.081 18.894 -44.659 1.00 14.03 32 ARG C N 1
ATOM 1445 C CA . ARG B 1 37 ? -0.133 19.912 -44.187 1.00 14.79 32 ARG C CA 1
ATOM 1446 C C . ARG B 1 37 ? -0.537 20.453 -42.818 1.00 11.41 32 ARG C C 1
ATOM 1447 O O . ARG B 1 37 ? -0.109 21.540 -42.401 1.00 12.91 32 ARG C O 1
ATOM 1455 N N . ASP B 1 38 ? -1.347 19.666 -42.120 1.00 12.47 33 ASP C N 1
ATOM 1456 C CA . ASP B 1 38 ? -1.855 20.053 -40.813 1.00 12.69 33 ASP C CA 1
ATOM 1457 C C . ASP B 1 38 ? -0.910 19.593 -39.707 1.00 9.25 33 ASP C C 1
ATOM 1458 O O . ASP B 1 38 ? -1.238 18.733 -38.870 1.00 10.73 33 ASP C O 1
ATOM 1463 N N . TYR B 1 39 ? 0.265 20.212 -39.700 1.00 9.55 34 TYR C N 1
ATOM 1464 C CA . TYR B 1 39 ? 1.374 19.815 -38.847 1.00 11.09 34 TYR C CA 1
ATOM 1465 C C . TYR B 1 39 ? 1.152 20.177 -37.388 1.00 8.96 34 TYR C C 1
ATOM 1466 O O . TYR B 1 39 ? 0.387 21.090 -37.063 1.00 10.86 34 TYR C O 1
ATOM 1475 N N . LYS B 1 40 ? 1.839 19.447 -36.513 1.00 9.88 35 LYS C N 1
ATOM 1476 C CA . LYS B 1 40 ? 1.751 19.684 -35.076 1.00 10.50 35 LYS C CA 1
ATOM 1477 C C . LYS B 1 40 ? 2.022 21.148 -34.691 1.00 11.80 35 LYS C C 1
ATOM 1478 O O . LYS B 1 40 ? 1.369 21.686 -33.788 1.00 9.84 35 LYS C O 1
ATOM 1484 N N . GLU B 1 41 ? 2.951 21.802 -35.385 1.00 10.56 36 GLU C N 1
ATOM 1485 C CA . GLU B 1 41 ? 3.327 23.176 -35.038 1.00 10.43 36 GLU C CA 1
ATOM 1486 C C . GLU B 1 41 ? 2.134 24.134 -35.193 1.00 9.23 36 GLU C C 1
ATOM 1487 O O . GLU B 1 41 ? 2.039 25.176 -34.510 1.00 10.39 36 GLU C O 1
ATOM 1493 N N . ASN B 1 42 ? 1.205 23.758 -36.069 1.00 9.75 37 ASN C N 1
ATOM 1494 C CA . ASN B 1 42 ? 0.017 24.566 -36.305 1.00 9.17 37 ASN C CA 1
ATOM 1495 C C . ASN B 1 42 ? -0.865 24.680 -35.072 1.00 9.29 37 ASN C C 1
ATOM 1496 O O . ASN B 1 42 ? -1.735 25.555 -34.998 1.00 9.91 37 ASN C O 1
ATOM 1501 N N . ALA B 1 43 ? -0.662 23.796 -34.096 1.00 8.54 38 ALA C N 1
ATOM 1502 C CA . ALA B 1 43 ? -1.497 23.833 -32.910 1.00 9.89 38 ALA C CA 1
ATOM 1503 C C . ALA B 1 43 ? -1.091 24.957 -31.990 1.00 11.19 38 ALA C C 1
ATOM 1504 O O . ALA B 1 43 ? -1.875 25.334 -31.104 1.00 9.74 38 ALA C O 1
ATOM 1506 N N . VAL B 1 44 ? 0.126 25.476 -32.146 1.00 9.70 39 VAL C N 1
ATOM 1507 C CA . VAL B 1 44 ? 0.562 26.487 -31.179 1.00 9.52 39 VAL C CA 1
ATOM 1508 C C . VAL B 1 44 ? 1.214 27.677 -31.850 1.00 9.61 39 VAL C C 1
ATOM 1509 O O . VAL B 1 44 ? 2.139 28.290 -31.301 1.00 9.64 39 VAL C O 1
ATOM 1513 N N . ASP B 1 45 ? 0.714 28.026 -33.030 1.00 10.41 40 ASP C N 1
ATOM 1514 C CA . ASP B 1 45 ? 1.299 29.132 -33.791 1.00 9.80 40 ASP C CA 1
ATOM 1515 C C . ASP B 1 45 ? 0.533 30.450 -33.658 1.00 10.92 40 ASP C C 1
ATOM 1516 O O . ASP B 1 45 ? 0.829 31.425 -34.368 1.00 14.13 40 ASP C O 1
ATOM 1521 N N . GLY B 1 46 ? -0.444 30.487 -32.755 1.00 10.50 41 GLY C N 1
ATOM 1522 C CA . GLY B 1 46 ? -1.214 31.701 -32.522 1.00 12.79 41 GLY C CA 1
ATOM 1523 C C . GLY B 1 46 ? -2.187 32.036 -33.644 1.00 12.06 41 GLY C C 1
ATOM 1524 O O . GLY B 1 46 ? -2.778 33.125 -33.665 1.00 14.52 41 GLY C O 1
ATOM 1525 N N . ASP B 1 47 ? -2.372 31.096 -34.562 1.00 11.63 42 ASP C N 1
ATOM 1526 C CA . ASP B 1 47 ? -3.150 31.331 -35.777 1.00 9.35 42 ASP C CA 1
ATOM 1527 C C . ASP B 1 47 ? -4.406 30.452 -35.800 1.00 9.83 42 ASP C C 1
ATOM 1528 O O . ASP B 1 47 ? -4.314 29.208 -35.808 1.00 10.39 42 ASP C O 1
ATOM 1533 N N . GLU B 1 48 ? -5.579 31.087 -35.808 1.00 10.85 43 GLU C N 1
ATOM 1534 C CA . GLU B 1 48 ? -6.848 30.365 -35.783 1.00 13.20 43 GLU C CA 1
ATOM 1535 C C . GLU B 1 48 ? -7.130 29.602 -37.076 1.00 10.81 43 GLU C C 1
ATOM 1536 O O . GLU B 1 48 ? -7.969 28.707 -37.097 1.00 14.24 43 GLU C O 1
ATOM 1542 N N . ASN B 1 49 ? -6.411 29.938 -38.145 1.00 10.56 44 ASN C N 1
ATOM 1543 C CA . ASN B 1 49 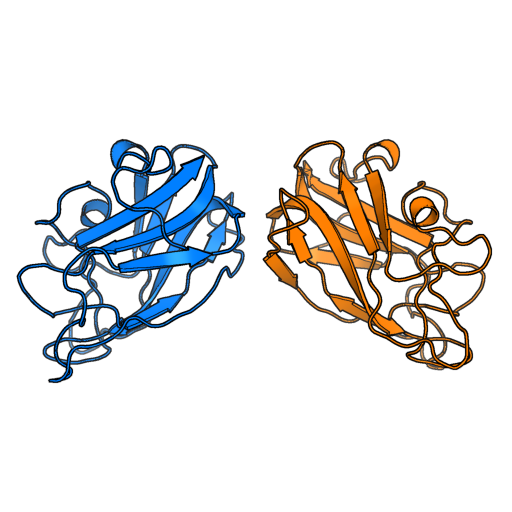? -6.688 29.364 -39.462 1.00 11.26 44 ASN C CA 1
ATOM 1544 C C . ASN B 1 49 ? -5.872 28.125 -39.801 1.00 13.21 44 ASN C C 1
ATOM 1545 O O . ASN B 1 49 ? -6.126 27.466 -40.810 1.00 15.30 44 ASN C O 1
ATOM 1550 N N . THR B 1 50 ? -4.885 27.816 -38.972 1.00 11.21 45 THR C N 1
ATOM 1551 C CA . THR B 1 50 ? -4.065 26.640 -39.218 1.00 11.23 45 THR C CA 1
ATOM 1552 C C . THR B 1 50 ? -4.397 25.604 -38.154 1.00 11.13 45 THR C C 1
ATOM 1553 O O . THR B 1 50 ? -4.730 25.950 -37.019 1.00 11.59 45 THR C O 1
ATOM 1557 N N . ILE B 1 51 ? -4.299 24.330 -38.510 1.00 9.65 46 ILE C N 1
ATOM 1558 C CA . ILE B 1 51 ? -4.603 23.285 -37.542 1.00 12.23 46 ILE C CA 1
ATOM 1559 C C . ILE B 1 51 ? -3.581 22.170 -37.554 1.00 11.43 46 ILE C C 1
ATOM 1560 O O . ILE B 1 51 ? -2.944 21.908 -38.568 1.00 10.03 46 ILE C O 1
ATOM 1565 N N . TRP B 1 52 ? -3.420 21.530 -36.404 1.00 10.10 47 TRP C N 1
ATOM 1566 C CA . TRP B 1 52 ? -2.868 20.179 -36.372 1.00 8.71 47 TRP C CA 1
ATOM 1567 C C . TRP B 1 52 ? -4.039 19.235 -36.607 1.00 8.66 47 TRP C C 1
ATOM 1568 O O . TRP B 1 52 ? -5.124 19.445 -36.054 1.00 9.13 47 TRP C O 1
ATOM 1579 N N . HIS B 1 53 ? -3.830 18.206 -37.427 1.00 9.18 48 HIS C N 1
ATOM 1580 C CA . HIS B 1 53 ? -4.839 17.166 -37.638 1.00 8.13 48 HIS C CA 1
ATOM 1581 C C . HIS B 1 53 ? -4.124 15.833 -37.649 1.00 9.40 48 HIS C C 1
ATOM 1582 O O . HIS B 1 53 ? -3.107 15.681 -38.325 1.00 11.54 48 HIS C O 1
ATOM 1589 N N . SER B 1 54 ? -4.644 14.868 -36.894 1.00 11.11 49 SER C N 1
ATOM 1590 C CA . SER B 1 54 ? -4.035 13.540 -36.859 1.00 11.26 49 SER C CA 1
ATOM 1591 C C . SER B 1 54 ? -4.408 12.743 -38.119 1.00 14.40 49 SER C C 1
ATOM 1592 O O . SER B 1 54 ? -5.305 13.136 -38.869 1.00 12.91 49 SER C O 1
ATOM 1595 N N . ALA B 1 55 ? -3.715 11.632 -38.350 1.00 13.43 50 ALA C N 1
ATOM 1596 C CA . ALA B 1 55 ? -3.946 10.827 -39.558 1.00 14.09 50 ALA C CA 1
ATOM 1597 C C . ALA B 1 55 ? -5.368 10.273 -39.598 1.00 14.64 50 ALA C C 1
ATOM 1598 O O . ALA B 1 55 ? -5.961 9.992 -38.558 1.00 16.74 50 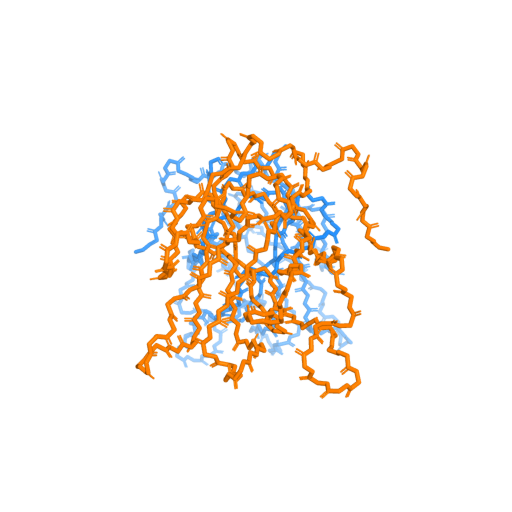ALA C O 1
ATOM 1600 N N . TYR B 1 56 ? -5.924 10.103 -40.799 1.00 13.91 51 TYR C N 1
ATOM 1601 C CA . TYR B 1 56 ? -7.329 9.706 -40.913 1.00 13.26 51 TYR C CA 1
ATOM 1602 C C . TYR B 1 56 ? -7.584 8.615 -41.944 1.00 20.39 51 TYR C C 1
ATOM 1603 O O . TYR B 1 56 ? -8.683 8.511 -42.499 1.00 21.40 51 TYR C O 1
ATOM 1612 N N . GLN B 1 57 ? -6.574 7.789 -42.168 1.00 16.51 52 GLN C N 1
ATOM 1613 C CA . GLN B 1 57 ? -6.759 6.602 -42.993 1.00 19.83 52 GLN C CA 1
ATOM 1614 C C . GLN B 1 57 ? -7.601 5.572 -42.249 1.00 21.10 52 GLN C C 1
ATOM 1615 O O . GLN B 1 57 ? -7.782 5.671 -41.040 1.00 24.42 52 GLN C O 1
ATOM 1621 N N . ALA B 1 58 ? -8.129 4.593 -42.979 1.00 22.08 53 ALA C N 1
ATOM 1622 C CA . ALA B 1 58 ? -9.071 3.633 -42.412 1.00 22.77 53 ALA C CA 1
ATOM 1623 C C . ALA B 1 58 ? -8.581 2.989 -41.114 1.00 21.04 53 ALA C C 1
ATOM 1624 O O . ALA B 1 58 ? -9.369 2.738 -40.201 1.00 30.42 53 ALA C O 1
ATOM 1626 N N . ALA B 1 59 ? -7.278 2.741 -41.034 1.00 22.05 54 ALA C N 1
ATOM 1627 C CA . ALA B 1 59 ? -6.700 2.050 -39.886 1.00 21.82 54 ALA C CA 1
ATOM 1628 C C . ALA B 1 59 ? -6.416 2.956 -38.687 1.00 28.47 54 ALA C C 1
ATOM 1629 O O . ALA B 1 59 ? -6.241 2.466 -37.568 1.00 23.87 54 ALA C O 1
ATOM 1631 N N . ASP B 1 60 ? -6.367 4.267 -38.910 1.00 21.95 55 ASP C N 1
ATOM 1632 C CA . ASP B 1 60 ? -6.025 5.195 -37.836 1.00 19.69 55 ASP C CA 1
ATOM 1633 C C . ASP B 1 60 ? -7.164 5.348 -36.833 1.00 16.74 55 ASP C C 1
ATOM 1634 O O . ASP B 1 60 ? -8.340 5.344 -37.202 1.00 21.02 55 ASP C O 1
ATOM 1639 N N . LYS B 1 61 ? -6.807 5.494 -35.560 1.00 19.85 56 LYS C N 1
ATOM 1640 C CA . LYS B 1 61 ? -7.803 5.570 -34.501 1.00 16.57 56 LYS C CA 1
ATOM 1641 C C . LYS B 1 61 ? -7.274 6.321 -33.282 1.00 15.97 56 LYS C C 1
ATOM 1642 O O . LYS B 1 61 ? -6.086 6.664 -33.204 1.00 15.95 56 LYS C O 1
ATOM 1645 N N . LEU B 1 62 ? -8.173 6.569 -32.333 1.00 15.43 57 LEU C N 1
ATOM 1646 C CA . LEU B 1 62 ? -7.828 7.234 -31.085 1.00 13.83 57 LEU C CA 1
ATOM 1647 C C . LEU B 1 62 ? -7.318 6.183 -30.106 1.00 17.45 57 LEU C C 1
ATOM 1648 O O . LEU B 1 62 ? -7.593 4.992 -30.280 1.00 19.55 57 LEU C O 1
ATOM 1653 N N . PRO B 1 63 ? -6.583 6.607 -29.069 1.00 13.27 58 PRO C N 1
ATOM 1654 C CA . PRO B 1 63 ? -6.206 7.996 -28.747 1.00 12.90 58 PRO C CA 1
ATOM 1655 C C . PRO B 1 63 ? -5.048 8.523 -29.581 1.00 12.18 58 PRO C C 1
ATOM 1656 O O . PRO B 1 63 ? -4.252 7.757 -30.120 1.00 13.06 58 PRO C O 1
ATOM 1660 N N . VAL B 1 64 ? -4.981 9.848 -29.696 1.00 12.11 59 VAL C N 1
ATOM 1661 C CA . VAL B 1 64 ? -3.813 10.517 -30.253 1.00 10.48 59 VAL C CA 1
ATOM 1662 C C . VAL B 1 64 ? -3.439 11.655 -29.320 1.00 9.98 59 VAL C C 1
ATOM 1663 O O . VAL B 1 64 ? -4.276 12.142 -28.562 1.00 10.77 59 VAL C O 1
ATOM 1667 N N . SER B 1 65 ? -2.188 12.070 -29.377 1.00 8.72 60 SER C N 1
ATOM 1668 C CA A SER B 1 65 ? -1.634 13.059 -28.456 0.36 8.79 60 SER C CA 1
ATOM 1669 C CA B SER B 1 65 ? -1.744 13.133 -28.493 0.64 8.75 60 SER C CA 1
ATOM 1670 C C . SER B 1 65 ? -0.769 14.068 -29.192 1.00 8.94 60 SER C C 1
ATOM 1671 O O . SER B 1 65 ? -0.197 13.758 -30.255 1.00 10.57 60 SER C O 1
ATOM 1676 N N . ILE B 1 66 ? -0.628 15.241 -28.599 1.00 8.63 61 ILE C N 1
ATOM 1677 C CA . ILE B 1 66 ? 0.331 16.229 -29.051 1.00 9.22 61 ILE C CA 1
ATOM 1678 C C . ILE B 1 66 ? 1.063 16.754 -27.818 1.00 9.10 61 ILE C C 1
ATOM 1679 O O . ILE B 1 66 ? 0.447 16.993 -26.772 1.00 8.23 61 ILE C O 1
ATOM 1684 N N . THR B 1 67 ? 2.377 16.912 -27.921 1.00 7.74 62 THR C N 1
ATOM 1685 C CA . THR B 1 67 ? 3.178 17.420 -26.809 1.00 9.40 62 THR C CA 1
ATOM 1686 C C . THR B 1 67 ? 3.723 18.802 -27.137 1.00 9.49 62 THR C C 1
ATOM 1687 O O . THR B 1 67 ? 4.367 18.997 -28.177 1.00 9.88 62 THR C O 1
ATOM 1691 N N . ILE B 1 68 ? 3.427 19.758 -26.260 1.00 7.79 63 ILE C N 1
ATOM 1692 C CA . ILE B 1 68 ? 3.926 21.121 -26.378 1.00 9.17 63 ILE C CA 1
ATOM 1693 C C . ILE B 1 68 ? 5.033 21.358 -25.355 1.00 9.08 63 ILE C C 1
ATOM 1694 O O . ILE B 1 68 ? 4.873 21.065 -24.156 1.00 10.24 63 ILE C O 1
ATOM 1699 N N . LYS B 1 69 ? 6.159 21.883 -25.835 1.00 9.62 64 LYS C N 1
ATOM 1700 C CA . LYS B 1 69 ? 7.278 22.282 -24.994 1.00 8.82 64 LYS C CA 1
ATOM 1701 C C . LYS B 1 69 ? 7.244 23.794 -24.831 1.00 10.72 64 LYS C C 1
ATOM 1702 O O . LYS B 1 69 ? 7.071 24.510 -25.813 1.00 10.39 64 LYS C O 1
ATOM 1708 N N . LEU B 1 70 ? 7.405 24.273 -23.600 1.00 9.92 65 LEU C N 1
ATOM 1709 C CA . LEU B 1 70 ? 7.464 25.711 -23.321 1.00 9.45 65 LEU C CA 1
ATOM 1710 C C . LEU B 1 70 ? 8.931 26.130 -23.214 1.00 12.70 65 LEU C C 1
ATOM 1711 O O . LEU B 1 70 ? 9.809 25.284 -22.995 1.00 13.59 65 LEU C O 1
ATOM 1716 N N . ASP B 1 71 ? 9.203 27.421 -23.379 1.00 11.70 66 ASP C N 1
ATOM 1717 C CA . ASP B 1 71 ? 10.602 27.861 -23.443 1.00 13.13 66 ASP C CA 1
ATOM 1718 C C . ASP B 1 71 ? 11.335 27.679 -22.111 1.00 18.58 66 ASP C C 1
ATOM 1719 O O . ASP B 1 71 ? 12.566 27.563 -22.076 1.00 20.07 66 ASP C O 1
ATOM 1724 N N . LYS B 1 72 ? 10.572 27.642 -21.021 1.00 13.63 67 LYS C N 1
ATOM 1725 C CA . LYS B 1 72 ? 11.095 27.334 -19.701 1.00 14.48 67 LYS C CA 1
ATOM 1726 C C . LYS B 1 72 ? 9.941 26.705 -18.943 1.00 12.33 67 LYS C C 1
ATOM 1727 O O . LYS B 1 72 ? 8.839 26.594 -19.489 1.00 12.57 67 LYS C O 1
ATOM 1733 N N . ALA B 1 73 ? 10.170 26.285 -17.705 1.00 14.80 68 ALA C N 1
ATOM 1734 C CA . ALA B 1 73 ? 9.064 25.810 -16.879 1.00 12.73 68 ALA C CA 1
ATOM 1735 C C . ALA B 1 73 ? 8.193 26.975 -16.440 1.00 12.98 68 ALA C C 1
ATOM 1736 O O . ALA B 1 73 ? 8.696 28.048 -16.093 1.00 15.27 68 ALA C O 1
ATOM 1738 N N . TYR B 1 74 ? 6.883 26.750 -16.459 1.00 10.39 69 TYR C N 1
ATOM 1739 C CA . TYR B 1 74 ? 5.909 27.715 -15.969 1.00 9.54 69 TYR C CA 1
ATOM 1740 C C . TYR B 1 74 ? 4.984 27.056 -14.963 1.00 10.56 69 TYR C C 1
ATOM 1741 O O . TYR B 1 74 ? 4.671 25.864 -15.080 1.00 10.40 69 TYR C O 1
ATOM 1750 N N . ASP B 1 75 ? 4.495 27.841 -14.007 1.00 9.05 70 ASP C N 1
ATOM 1751 C CA . ASP B 1 75 ? 3.413 27.395 -13.139 1.00 8.82 70 ASP C CA 1
ATOM 1752 C C . ASP B 1 75 ? 2.123 27.567 -13.935 1.00 10.39 70 ASP C C 1
ATOM 1753 O O . ASP B 1 75 ? 1.632 28.697 -14.087 1.00 13.40 70 ASP C O 1
ATOM 1758 N N . LEU B 1 76 ? 1.614 26.459 -14.479 1.00 9.66 71 LEU C N 1
ATOM 1759 C CA . LEU B 1 76 ? 0.449 26.485 -15.371 1.00 8.19 71 LEU C CA 1
ATOM 1760 C C . LEU B 1 76 ? -0.832 26.176 -14.630 1.00 9.62 71 LEU C C 1
ATOM 1761 O O . LEU B 1 76 ? -0.846 25.301 -13.766 1.00 9.97 71 LEU C O 1
ATOM 1766 N N . ASN B 1 77 ? -1.922 26.861 -14.978 1.00 9.04 72 ASN C N 1
ATOM 1767 C CA . ASN B 1 77 ? -3.207 26.466 -14.388 1.00 10.92 72 ASN C CA 1
ATOM 1768 C C . ASN B 1 77 ? -4.422 26.531 -15.312 1.00 7.68 72 ASN C C 1
ATOM 1769 O O . ASN B 1 77 ? -5.569 26.376 -14.874 1.00 8.78 72 ASN C O 1
ATOM 1774 N N . GLN B 1 78 ? -4.172 26.727 -16.600 1.00 8.23 73 GLN C N 1
ATOM 1775 C CA . GLN B 1 78 ? -5.249 26.702 -17.578 1.00 7.58 73 GLN C CA 1
ATOM 1776 C C . GLN B 1 78 ? -4.683 26.522 -18.971 1.00 7.60 73 GLN C C 1
ATOM 1777 O O . GLN B 1 78 ? -3.590 27.019 -19.268 1.00 8.92 73 GLN C O 1
ATOM 1783 N N . ILE B 1 79 ? -5.409 25.794 -19.818 1.00 7.50 74 ILE C N 1
ATOM 1784 C CA . ILE B 1 79 ? -5.198 25.908 -21.261 1.00 8.74 74 ILE C CA 1
ATOM 1785 C C . ILE B 1 79 ? -6.544 26.147 -21.914 1.00 8.18 74 ILE C C 1
ATOM 1786 O O . ILE B 1 79 ? -7.567 25.772 -21.347 1.00 9.63 74 ILE C O 1
ATOM 1791 N N . ASP B 1 80 ? -6.550 26.799 -23.075 1.00 7.25 75 ASP C N 1
ATOM 1792 C CA . ASP B 1 80 ? -7.750 26.879 -23.903 1.00 8.77 75 ASP C CA 1
ATOM 1793 C C . ASP B 1 80 ? -7.558 26.014 -25.125 1.00 9.04 75 ASP C C 1
ATOM 1794 O O . ASP B 1 80 ? -6.497 26.046 -25.767 1.00 10.02 75 ASP C O 1
ATOM 1799 N N . TYR B 1 81 ? -8.590 25.255 -25.458 1.00 6.77 76 TYR C N 1
ATOM 1800 C CA . TYR B 1 81 ? -8.609 24.492 -26.695 1.00 6.56 76 TYR C CA 1
ATOM 1801 C C . TYR B 1 81 ? -9.470 25.230 -27.721 1.00 7.97 76 TYR C C 1
ATOM 1802 O O . TYR B 1 81 ? -10.634 25.514 -27.468 1.00 8.91 76 TYR C O 1
ATOM 1811 N N . LEU B 1 82 ? -8.897 25.547 -28.879 1.00 8.38 77 LEU C N 1
ATOM 1812 C CA . LEU B 1 82 ? -9.662 26.184 -29.951 1.00 10.59 77 LEU C CA 1
ATOM 1813 C C . LEU B 1 82 ? -9.890 25.165 -31.048 1.00 8.56 77 LEU C C 1
ATOM 1814 O O . LEU B 1 82 ? -8.942 24.708 -31.682 1.00 10.05 77 LEU C O 1
ATOM 1819 N N . PRO B 1 83 ? -11.152 24.785 -31.265 1.00 9.71 78 PRO C N 1
ATOM 1820 C CA . PRO B 1 83 ? -11.416 23.819 -32.334 1.00 11.02 78 PRO C CA 1
ATOM 1821 C C . PRO B 1 83 ? -11.264 24.444 -33.717 1.00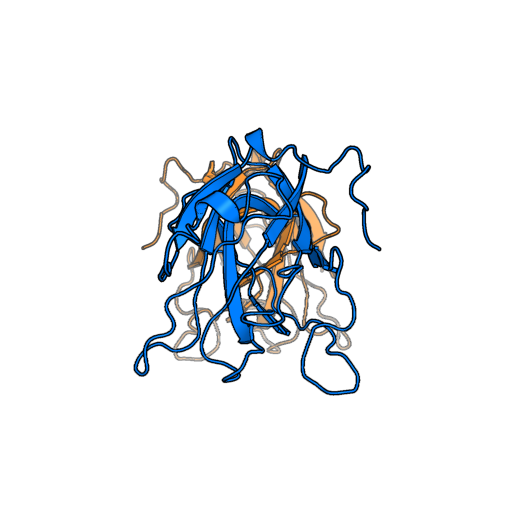 11.14 78 PRO C C 1
ATOM 1822 O O . PRO B 1 83 ? -11.292 25.672 -33.883 1.00 12.35 78 PRO C O 1
ATOM 1826 N N . ARG B 1 84 ? -11.080 23.565 -34.695 1.00 11.37 79 ARG C N 1
ATOM 1827 C CA . ARG B 1 84 ? -11.072 23.903 -36.106 1.00 12.59 79 ARG C CA 1
ATOM 1828 C C . ARG B 1 84 ? -12.261 24.794 -36.440 1.00 12.85 79 ARG C C 1
ATOM 1829 O O . ARG B 1 84 ? -13.400 24.523 -36.025 1.00 13.52 79 ARG C O 1
ATOM 1837 N N . GLN B 1 85 ? -11.994 25.862 -37.183 1.00 13.76 80 GLN C N 1
ATOM 1838 C CA . GLN B 1 85 ? -13.005 26.895 -37.417 1.00 14.10 80 GLN C CA 1
ATOM 1839 C C . GLN B 1 85 ? -13.899 26.625 -38.618 1.00 23.75 80 GLN C C 1
ATOM 1840 O O . GLN B 1 85 ? -15.058 27.036 -38.630 1.00 30.58 80 GLN C O 1
ATOM 1846 N N . ASN B 1 86 ? -13.364 25.933 -39.618 1.00 22.72 81 ASN C N 1
ATOM 1847 C CA . ASN B 1 86 ? -14.074 25.747 -40.882 1.00 25.58 81 ASN C CA 1
ATOM 1848 C C . ASN B 1 86 ? -14.763 24.393 -41.006 1.00 33.98 81 ASN C C 1
ATOM 1849 O O . ASN B 1 86 ? -15.470 24.132 -41.983 1.00 32.89 81 ASN C O 1
ATOM 1854 N N . SER B 1 87 ? -14.557 23.534 -40.015 1.00 23.68 82 SER C N 1
ATOM 1855 C CA . SER B 1 87 ? -15.034 22.157 -40.085 1.00 18.79 82 SER C CA 1
ATOM 1856 C C . SER B 1 87 ? -15.052 21.537 -38.698 1.00 21.55 82 SER C C 1
ATOM 1857 O O . SER B 1 87 ? -14.243 21.891 -37.848 1.00 20.69 82 SER C O 1
ATOM 1860 N N . ARG B 1 88 ? -15.970 20.602 -38.483 1.00 20.40 83 ARG C N 1
ATOM 1861 C CA . ARG B 1 88 ? -16.070 19.908 -37.208 1.00 21.99 83 ARG C CA 1
ATOM 1862 C C . ARG B 1 88 ? -15.112 18.727 -37.143 1.00 17.69 83 ARG C C 1
ATOM 1863 O O . ARG B 1 88 ? -14.975 18.076 -36.101 1.00 20.42 83 ARG C O 1
ATOM 1871 N N . ASN B 1 89 ? -14.450 18.443 -38.259 1.00 18.26 84 ASN C N 1
ATOM 1872 C CA . ASN B 1 89 ? -13.595 17.271 -38.328 1.00 15.55 84 ASN C CA 1
ATOM 1873 C C . ASN B 1 89 ? -12.405 17.322 -37.369 1.00 13.23 84 ASN C C 1
ATOM 1874 O O . ASN B 1 89 ? -11.472 18.127 -37.532 1.00 14.29 84 ASN C O 1
ATOM 1879 N N . GLY B 1 90 ? -12.467 16.448 -36.366 1.00 13.82 85 GLY C N 1
ATOM 1880 C CA . GLY B 1 90 ? -11.435 16.343 -35.356 1.00 12.06 85 GLY C CA 1
ATOM 1881 C C . GLY B 1 90 ? -11.722 17.106 -34.081 1.00 11.67 85 GLY C C 1
ATOM 1882 O O . GLY B 1 90 ? -10.863 17.128 -33.209 1.00 11.86 85 GLY C O 1
ATOM 1883 N N . HIS B 1 91 ? -12.901 17.724 -33.962 1.00 11.17 86 HIS C N 1
ATOM 1884 C CA . HIS B 1 91 ? -13.282 18.409 -32.718 1.00 11.59 86 HIS C CA 1
ATOM 1885 C C . HIS B 1 91 ? -13.149 17.479 -31.518 1.00 11.50 86 HIS C C 1
ATOM 1886 O O . HIS B 1 91 ? -13.772 16.412 -31.483 1.00 12.86 86 HIS C O 1
ATOM 1893 N N . VAL B 1 92 ? -12.358 17.879 -30.526 1.00 9.85 87 VAL C N 1
ATOM 1894 C CA . VAL B 1 92 ? -12.088 17.019 -29.375 1.00 8.00 87 VAL C CA 1
ATOM 1895 C C . VAL B 1 92 ? -13.189 17.169 -28.326 1.00 9.92 87 VAL C C 1
ATOM 1896 O O . VAL B 1 92 ? -13.520 18.284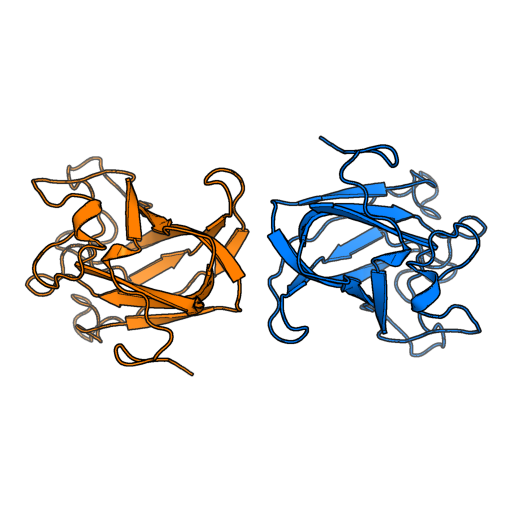 -27.906 1.00 10.55 87 VAL C O 1
ATOM 1900 N N . THR B 1 93 ? -13.769 16.046 -27.901 1.00 9.37 88 THR C N 1
ATOM 1901 C CA . THR B 1 93 ? -14.857 16.103 -26.923 1.00 9.87 88 THR C CA 1
ATOM 1902 C C . THR B 1 93 ? -14.492 15.488 -25.576 1.00 10.12 88 THR C C 1
ATOM 1903 O O . THR B 1 93 ? -15.153 15.756 -24.581 1.00 10.56 88 THR C O 1
ATOM 1907 N N . GLU B 1 94 ? -13.456 14.656 -25.549 1.00 9.10 89 GLU C N 1
ATOM 1908 C CA . GLU B 1 94 ? -12.930 14.114 -24.296 1.00 9.36 89 GLU C CA 1
ATOM 1909 C C . GLU B 1 94 ? -11.410 14.125 -24.397 1.00 8.44 89 GLU C C 1
ATOM 1910 O O . GLU B 1 94 ? -10.831 13.745 -25.428 1.00 8.72 89 GLU C O 1
ATOM 1916 N N . TYR B 1 95 ? -10.756 14.583 -23.335 1.00 8.40 90 TYR C N 1
ATOM 1917 C CA . TYR B 1 95 ? -9.316 14.827 -23.367 1.00 8.65 90 TYR C CA 1
ATOM 1918 C C . TYR B 1 95 ? -8.645 14.379 -22.062 1.00 9.34 90 TYR C C 1
ATOM 1919 O O . TYR B 1 95 ? -9.298 14.171 -21.017 1.00 10.26 90 TYR C O 1
ATOM 1928 N N . LYS B 1 96 ? -7.326 14.266 -22.131 1.00 8.71 91 LYS C N 1
ATOM 1929 C CA . LYS B 1 96 ? -6.482 14.074 -20.963 1.00 9.77 91 LYS C CA 1
ATOM 1930 C C . LYS B 1 96 ? -5.345 15.078 -21.041 1.00 7.48 91 LYS C C 1
ATOM 1931 O O . LYS B 1 96 ? -4.853 15.404 -22.133 1.00 8.47 91 LYS C O 1
ATOM 1937 N N A ILE B 1 97 ? -4.944 15.571 -19.871 0.31 8.35 92 ILE C N 1
ATOM 1938 N N B ILE B 1 97 ? -4.930 15.581 -19.884 0.69 8.34 92 ILE C N 1
ATOM 1939 C CA A ILE B 1 97 ? -3.810 16.474 -19.729 0.31 8.55 92 ILE C CA 1
ATOM 1940 C CA B ILE B 1 97 ? -3.783 16.471 -19.798 0.69 8.50 92 ILE C CA 1
ATOM 1941 C C A ILE B 1 97 ? -2.735 15.818 -18.866 0.31 8.14 92 ILE C C 1
ATOM 1942 C C B ILE B 1 97 ? -2.737 15.859 -18.874 0.69 8.12 92 ILE C C 1
ATOM 1943 O O A ILE B 1 97 ? -3.023 15.334 -17.771 0.31 9.00 92 ILE C O 1
ATOM 1944 O O B ILE B 1 97 ? -3.050 15.450 -17.747 0.69 8.97 92 ILE C O 1
ATOM 1953 N N . GLU B 1 98 ? -1.498 15.804 -19.355 1.00 7.86 93 GLU C N 1
ATOM 1954 C CA . GLU B 1 98 ? -0.359 15.372 -18.540 1.00 9.78 93 GLU C CA 1
ATOM 1955 C C . GLU B 1 98 ? 0.708 16.450 -18.636 1.00 8.59 93 GLU C C 1
ATOM 1956 O O . GLU B 1 98 ? 0.806 17.118 -19.656 1.00 9.44 93 GLU C O 1
ATOM 1962 N N . THR B 1 99 ? 1.517 16.614 -17.595 1.00 9.01 94 THR C N 1
ATOM 1963 C CA . THR B 1 99 ? 2.628 17.556 -17.691 1.00 9.19 94 THR C CA 1
ATOM 1964 C C . THR B 1 99 ? 3.906 16.908 -17.215 1.00 9.40 94 THR C C 1
ATOM 1965 O O . THR B 1 99 ? 3.876 15.916 -16.498 1.00 10.95 94 THR C O 1
ATOM 1969 N N . SER B 1 100 ? 5.030 17.478 -17.612 1.00 7.49 95 SER C N 1
ATOM 1970 C CA . SER B 1 100 ? 6.319 17.011 -17.115 1.00 8.53 95 SER C CA 1
ATOM 1971 C C . SER B 1 100 ? 7.359 18.118 -17.139 1.00 9.91 95 SER C C 1
ATOM 1972 O O . SER B 1 100 ? 7.161 19.171 -17.769 1.00 9.12 95 SER C O 1
ATOM 1975 N N . LEU B 1 101 ? 8.454 17.885 -16.426 1.00 10.72 96 LEU C N 1
ATOM 1976 C CA . LEU B 1 101 ? 9.591 18.783 -16.482 1.00 11.19 96 LEU C CA 1
ATOM 1977 C C . LEU B 1 101 ? 10.632 18.329 -17.493 1.00 11.80 96 LEU C C 1
ATOM 1978 O O . LEU B 1 101 ? 11.541 19.094 -17.833 1.00 14.33 96 LEU C O 1
ATOM 1983 N N . ASP B 1 102 ? 10.496 17.099 -17.992 1.00 12.00 97 ASP C N 1
ATOM 1984 C CA . ASP B 1 102 ? 11.578 16.481 -18.779 1.00 16.03 97 ASP C CA 1
ATOM 1985 C C . ASP B 1 102 ? 11.147 15.680 -20.012 1.00 13.25 97 ASP C C 1
ATOM 1986 O O . ASP B 1 102 ? 11.983 15.025 -20.642 1.00 14.52 97 ASP C O 1
ATOM 1991 N N . ASN B 1 103 ? 9.858 15.723 -20.351 1.00 10.81 98 ASN C N 1
ATOM 1992 C CA . ASN B 1 103 ? 9.316 14.972 -21.485 1.00 10.52 98 ASN C CA 1
ATOM 1993 C C . ASN B 1 103 ? 9.482 13.458 -21.322 1.00 14.81 98 ASN C C 1
ATOM 1994 O O . ASN B 1 103 ? 9.465 12.718 -22.307 1.00 16.85 98 ASN C O 1
ATOM 1999 N N . GLU B 1 104 ? 9.636 12.997 -20.082 1.00 14.79 99 GLU C N 1
ATOM 2000 C CA . GLU B 1 104 ? 9.826 11.567 -19.821 1.00 15.35 99 GLU C CA 1
ATOM 2001 C C . GLU B 1 104 ? 8.993 11.078 -18.649 1.00 18.65 99 GLU C C 1
ATOM 2002 O O . GLU B 1 104 ? 8.455 9.968 -18.676 1.00 22.10 99 GLU C O 1
ATOM 2008 N N . ASN B 1 105 ? 8.916 11.893 -17.606 1.00 14.31 100 ASN C N 1
ATOM 2009 C CA . ASN B 1 105 ? 8.222 11.507 -16.387 1.00 18.13 100 ASN C CA 1
ATOM 2010 C C . ASN B 1 105 ? 7.015 12.396 -16.124 1.00 13.62 100 ASN C C 1
ATOM 2011 O O . ASN B 1 105 ? 7.130 13.509 -15.609 1.00 19.64 100 ASN C O 1
ATOM 2016 N N . TRP B 1 106 ? 5.852 11.869 -16.475 1.00 11.44 101 TRP C N 1
ATOM 2017 C CA . TRP B 1 106 ? 4.619 12.634 -16.539 1.00 9.91 101 TRP C CA 1
ATOM 2018 C C . TRP B 1 106 ? 3.765 12.534 -15.289 1.00 9.92 101 TRP C C 1
ATOM 2019 O O . TRP B 1 106 ? 3.688 11.488 -14.641 1.00 12.01 101 TRP C O 1
ATOM 2030 N N . THR B 1 107 ? 3.100 13.634 -14.980 1.00 10.69 102 THR C N 1
ATOM 2031 C CA . THR B 1 107 ? 2.078 13.685 -13.970 1.00 9.55 102 THR C CA 1
ATOM 2032 C C . THR B 1 107 ? 0.757 13.806 -14.698 1.00 9.45 102 THR C C 1
ATOM 2033 O O . THR B 1 107 ? 0.601 14.680 -15.560 1.00 9.89 102 THR C O 1
ATOM 2037 N N . GLU B 1 108 ? -0.191 12.929 -14.369 1.00 10.69 103 GLU C N 1
ATOM 2038 C CA . GLU B 1 108 ? -1.533 13.051 -14.906 1.00 10.42 103 GLU C CA 1
ATOM 2039 C C . GLU B 1 108 ? -2.231 14.172 -14.162 1.00 12.04 103 GLU C C 1
ATOM 2040 O O . GLU B 1 108 ? -2.434 14.109 -12.942 1.00 15.15 103 GLU C O 1
ATOM 2046 N N . VAL B 1 109 ? -2.599 15.202 -14.910 1.00 9.20 104 VAL C N 1
ATOM 2047 C CA . VAL B 1 109 ? -3.190 16.392 -14.317 1.00 9.57 104 VAL C CA 1
ATOM 2048 C C . VAL B 1 109 ? -4.713 16.268 -14.201 1.00 11.29 104 VAL C C 1
ATOM 2049 O O . VAL B 1 109 ? -5.281 16.449 -13.117 1.00 12.42 104 VAL C O 1
ATOM 2053 N N . ARG B 1 110 ? -5.374 15.960 -15.317 1.00 10.00 105 ARG C N 1
ATOM 2054 C CA . ARG B 1 110 ? -6.824 15.808 -15.305 1.00 10.35 105 ARG C CA 1
ATOM 2055 C C . ARG B 1 110 ? -7.316 15.180 -16.590 1.00 8.89 105 ARG C C 1
ATOM 2056 O O . ARG B 1 110 ? -6.582 15.082 -17.577 1.00 11.24 105 ARG C O 1
ATOM 2064 N N . THR B 1 111 ? -8.555 14.715 -16.555 1.00 12.30 106 THR C N 1
ATOM 2065 C CA . THR B 1 111 ? -9.273 14.413 -17.780 1.00 11.28 106 THR C CA 1
ATOM 2066 C C . THR B 1 111 ? -10.503 15.310 -17.789 1.00 10.21 106 THR C C 1
ATOM 2067 O O . THR B 1 111 ? -10.783 16.017 -16.813 1.00 13.06 106 THR C O 1
ATOM 2071 N N . GLY B 1 112 ? -11.239 15.304 -18.895 1.00 9.01 107 GLY C N 1
ATOM 2072 C CA . GLY B 1 112 ? -12.474 16.055 -18.948 1.00 8.30 107 GLY C CA 1
ATOM 2073 C C . GLY B 1 112 ? -13.172 15.938 -20.284 1.00 8.63 107 GLY C C 1
ATOM 2074 O O . GLY B 1 112 ? -12.697 15.245 -21.188 1.00 9.91 107 GLY C O 1
ATOM 2075 N N . ASN B 1 113 ? -14.304 16.626 -20.394 1.00 9.78 108 ASN C N 1
ATOM 2076 C CA . ASN B 1 113 ? -15.094 16.628 -21.609 1.00 10.90 108 ASN C CA 1
ATOM 2077 C C . ASN B 1 113 ? -15.433 18.046 -22.018 1.00 10.62 108 ASN C C 1
ATOM 2078 O O . ASN B 1 113 ? -15.441 18.962 -21.186 1.00 11.32 108 ASN C O 1
ATOM 2083 N N . LEU B 1 114 ? -15.706 18.220 -23.304 1.00 10.64 109 LEU C N 1
ATOM 2084 C CA . LEU B 1 114 ? -16.141 19.498 -23.838 1.00 10.61 109 LEU C CA 1
ATOM 2085 C C . LEU B 1 114 ? -17.537 19.321 -24.422 1.00 11.53 109 LEU C C 1
ATOM 2086 O O . LEU B 1 114 ? -17.835 18.303 -25.042 1.00 12.73 109 LEU C O 1
ATOM 2091 N N . GLU B 1 115 ? -18.393 20.310 -24.199 1.00 14.11 110 GLU C N 1
ATOM 2092 C CA . GLU B 1 115 ? -19.797 20.215 -24.589 1.00 14.79 110 GLU C CA 1
ATOM 2093 C C . GLU B 1 115 ? -19.993 20.176 -26.098 1.00 11.45 110 GLU C C 1
ATOM 2094 O O . GLU B 1 115 ? -19.359 20.926 -26.847 1.00 13.39 110 GLU C O 1
ATOM 2100 N N . VAL B 1 116 ? -20.898 19.303 -26.536 1.00 13.96 111 VAL C N 1
ATOM 2101 C CA . VAL B 1 116 ? -21.220 19.149 -27.952 1.00 16.95 111 VAL C CA 1
ATOM 2102 C C . VAL B 1 116 ? -22.520 19.892 -28.266 1.00 15.78 111 VAL C C 1
ATOM 2103 O O . VAL B 1 116 ? -23.379 20.052 -27.392 1.00 17.32 111 VAL C O 1
ATOM 2107 N N . ASN B 1 117 ? -22.653 20.381 -29.497 1.00 16.86 112 ASN C N 1
ATOM 2108 C CA . ASN B 1 117 ? -23.897 21.023 -29.909 1.00 20.86 112 ASN C CA 1
ATOM 2109 C C . ASN B 1 117 ? -25.081 20.051 -29.961 1.00 20.27 112 ASN C C 1
ATOM 2110 O O . ASN B 1 117 ? -24.919 18.839 -29.774 1.00 19.64 112 ASN C O 1
ATOM 2115 N N . GLU B 1 118 ? -26.267 20.589 -30.224 1.00 25.08 113 GLU C N 1
ATOM 2116 C CA . GLU B 1 118 ? -27.482 19.786 -30.193 1.00 32.68 113 GLU C CA 1
ATOM 2117 C C . GLU B 1 118 ? -27.455 18.669 -31.232 1.00 23.54 113 GLU C C 1
ATOM 2118 O O . GLU B 1 118 ? -27.779 17.524 -30.929 1.00 27.72 113 GLU C O 1
ATOM 2124 N N . ALA B 1 119 ? -27.045 19.008 -32.449 1.00 26.11 114 ALA C N 1
ATOM 2125 C CA . ALA B 1 119 ? -27.009 18.039 -33.539 1.00 30.99 114 ALA C CA 1
ATOM 2126 C C . ALA B 1 119 ? -25.962 16.952 -33.318 1.00 31.62 114 ALA C C 1
ATOM 2127 O O . ALA B 1 119 ? -25.986 15.912 -33.981 1.00 31.26 114 ALA C O 1
ATOM 2129 N N . GLY B 1 120 ? -25.033 17.199 -32.399 1.00 25.58 115 GLY C N 1
ATOM 2130 C CA . GLY B 1 120 ? -23.989 16.234 -32.111 1.00 29.44 115 GLY C CA 1
ATOM 2131 C C . GLY B 1 120 ? -22.896 16.236 -33.158 1.00 23.19 115 GLY C C 1
ATOM 2132 O O . GLY B 1 120 ? -22.134 15.272 -33.272 1.00 28.45 115 GLY C O 1
ATOM 2133 N N . ASN B 1 121 ? -22.809 17.318 -33.927 1.00 22.13 116 ASN C N 1
ATOM 2134 C CA . ASN B 1 121 ? -21.837 17.365 -35.008 1.00 28.81 116 ASN C CA 1
ATOM 2135 C C . ASN B 1 121 ? -20.651 18.304 -34.807 1.00 31.64 116 ASN C C 1
ATOM 2136 O O . ASN B 1 121 ? -19.676 18.199 -35.529 1.00 32.08 116 ASN C O 1
ATOM 2141 N N . ALA B 1 122 ? -20.717 19.200 -33.825 1.00 20.82 117 ALA C N 1
ATOM 2142 C CA . ALA B 1 122 ? -19.602 20.106 -33.551 1.00 18.48 117 ALA C CA 1
ATOM 2143 C C . ALA B 1 122 ? -19.599 20.470 -32.076 1.00 19.72 117 ALA C C 1
ATOM 2144 O O . ALA B 1 122 ? -20.578 20.227 -31.377 1.00 15.78 117 ALA C O 1
ATOM 2146 N N . LEU B 1 123 ? -18.510 21.056 -31.595 1.00 13.97 118 LEU C N 1
ATOM 2147 C CA . LEU B 1 123 ? -18.516 21.563 -30.226 1.00 12.85 118 LEU C CA 1
ATOM 2148 C C . LEU B 1 123 ? -19.553 22.671 -30.072 1.00 14.09 118 LEU C C 1
ATOM 2149 O O . LEU B 1 123 ? -19.801 23.443 -31.001 1.00 16.32 118 LEU C O 1
ATOM 2154 N N . ALA B 1 124 ? -20.164 22.739 -28.897 1.00 13.28 119 ALA C N 1
ATOM 2155 C CA . ALA B 1 124 ? -21.144 23.784 -28.603 1.00 12.72 119 ALA C CA 1
ATOM 2156 C C . ALA B 1 124 ? -20.482 25.163 -28.629 1.00 15.64 119 ALA C C 1
ATOM 2157 O O . ALA B 1 124 ? -21.046 26.135 -29.141 1.00 18.34 119 ALA C O 1
ATOM 2159 N N . ASN B 1 125 ? -19.288 25.243 -28.053 1.00 16.41 120 ASN C N 1
ATOM 2160 C CA . ASN B 1 125 ? -18.494 26.459 -28.080 1.00 13.61 120 ASN C CA 1
ATOM 2161 C C . ASN B 1 125 ? -17.492 26.345 -29.215 1.00 11.55 120 ASN C C 1
ATOM 2162 O O . ASN B 1 125 ? -16.537 25.569 -29.121 1.00 13.34 120 ASN C O 1
ATOM 2167 N N . ARG B 1 126 ? -17.723 27.099 -30.291 1.00 14.48 121 ARG C N 1
ATOM 2168 C CA . ARG B 1 126 ? -16.858 27.051 -31.470 1.00 16.52 121 ARG C CA 1
ATOM 2169 C C . ARG B 1 126 ? -15.626 27.930 -31.289 1.00 13.10 121 ARG C C 1
ATOM 2170 O O . ARG B 1 126 ? -14.731 27.957 -32.150 1.00 14.05 121 ARG C O 1
ATOM 2178 N N . GLY B 1 127 ? -15.583 28.651 -30.174 1.00 13.09 122 GLY C N 1
ATOM 2179 C CA . GLY B 1 127 ? -14.434 29.473 -29.829 1.00 13.03 122 GLY C CA 1
ATOM 2180 C C . GLY B 1 127 ? -13.523 28.803 -28.813 1.00 9.64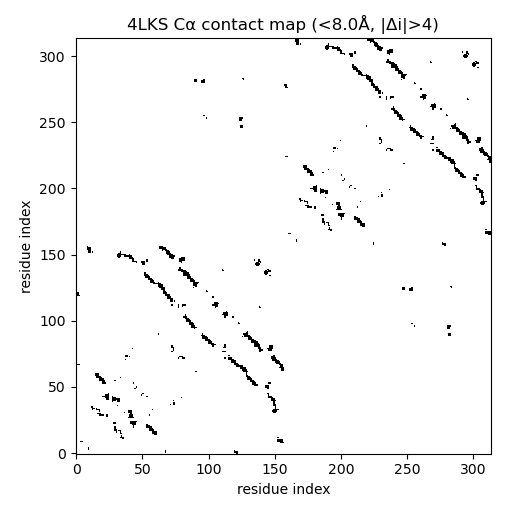 122 GLY C C 1
ATOM 2181 O O . GLY B 1 127 ? -13.422 27.579 -28.777 1.00 10.61 122 GLY C O 1
ATOM 2182 N N . TYR B 1 128 ? -12.832 29.607 -28.013 1.00 10.11 123 TYR C N 1
ATOM 2183 C CA . TYR B 1 128 ? -11.868 29.076 -27.044 1.00 9.25 123 TYR C CA 1
ATOM 2184 C C . TYR B 1 128 ? -12.586 28.360 -25.915 1.00 11.28 123 TYR C C 1
ATOM 2185 O O . TYR B 1 128 ? -13.421 28.942 -25.230 1.00 12.88 123 TYR C O 1
ATOM 2194 N N . ASN B 1 129 ? -12.257 27.084 -25.733 1.00 9.01 124 ASN C N 1
ATOM 2195 C CA . ASN B 1 129 ? -12.845 26.264 -24.674 1.00 10.24 124 ASN C CA 1
ATOM 2196 C C . ASN B 1 129 ? -11.847 26.174 -23.518 1.00 9.20 124 ASN C C 1
ATOM 2197 O O . ASN B 1 129 ? -10.830 25.502 -23.639 1.00 9.43 124 ASN C O 1
ATOM 2202 N N . PRO B 1 130 ? -12.121 26.856 -22.398 1.00 8.71 125 PRO C N 1
ATOM 2203 C CA . PRO B 1 130 ? -11.151 26.848 -21.300 1.00 8.45 125 PRO C CA 1
ATOM 2204 C C . PRO B 1 130 ? -11.161 25.542 -20.510 1.00 9.42 125 PRO C C 1
ATOM 2205 O O . PRO B 1 130 ? -12.217 24.943 -20.283 1.00 11.56 125 PRO C O 1
ATOM 2209 N N . ILE B 1 131 ? -9.971 25.122 -20.105 1.00 9.37 126 ILE C N 1
ATOM 2210 C CA . ILE B 1 131 ? -9.745 23.933 -19.285 1.00 9.14 126 ILE C CA 1
ATOM 2211 C C . ILE B 1 131 ? -8.840 24.337 -18.129 1.00 9.31 126 ILE C C 1
ATOM 2212 O O . ILE B 1 131 ? -7.654 24.618 -18.333 1.00 8.69 126 ILE C O 1
ATOM 2217 N N . ARG B 1 132 ? -9.387 24.373 -16.915 1.00 10.36 127 ARG C N 1
ATOM 2218 C CA . ARG B 1 132 ? -8.590 24.753 -15.749 1.00 9.33 127 ARG C CA 1
ATOM 2219 C C . ARG B 1 132 ? -8.053 23.531 -15.020 1.00 9.03 127 ARG C C 1
ATOM 2220 O O . ARG B 1 132 ? -8.599 22.429 -15.112 1.00 10.47 127 ARG C O 1
ATOM 2228 N N . PHE B 1 133 ? -6.969 23.727 -14.287 1.00 9.36 128 PHE C N 1
ATOM 2229 C CA . PHE B 1 133 ? -6.420 22.659 -13.458 1.00 10.54 128 PHE C CA 1
ATOM 2230 C C . PHE B 1 133 ? -5.565 23.244 -12.344 1.00 9.25 128 PHE C C 1
ATOM 2231 O O . PHE B 1 133 ? -5.100 24.390 -12.437 1.00 10.50 128 PHE C O 1
ATOM 2239 N N . ASN B 1 134 ? -5.378 22.468 -11.283 1.00 10.25 129 ASN C N 1
ATOM 2240 C CA . ASN B 1 134 ? -4.593 22.932 -10.152 1.00 10.62 129 ASN C CA 1
ATOM 2241 C C . ASN B 1 134 ? -3.171 23.236 -10.581 1.00 9.21 129 ASN C C 1
ATOM 2242 O O . ASN B 1 134 ? -2.553 22.463 -11.312 1.00 10.65 129 ASN C O 1
ATOM 2247 N N . THR B 1 135 ? -2.671 24.378 -10.129 1.00 9.02 130 THR C N 1
ATOM 2248 C CA . THR B 1 135 ? -1.392 24.904 -10.597 1.00 9.30 130 THR C CA 1
ATOM 2249 C C . THR B 1 135 ? -0.268 23.878 -10.516 1.00 9.15 130 THR C C 1
ATOM 2250 O O . THR B 1 135 ? -0.012 23.295 -9.450 1.00 12.25 130 THR C O 1
ATOM 2254 N N . ILE B 1 136 ? 0.377 23.643 -11.651 1.00 8.71 131 ILE C N 1
ATOM 2255 C CA . ILE B 1 136 ? 1.465 22.676 -11.722 1.00 10.71 131 ILE C CA 1
ATOM 2256 C C . ILE B 1 136 ? 2.597 23.253 -12.568 1.00 8.95 131 ILE C C 1
ATOM 2257 O O . ILE B 1 136 ? 2.373 23.822 -13.634 1.00 9.07 131 ILE C O 1
ATOM 2262 N N . ASN B 1 137 ? 3.815 23.140 -12.051 1.00 9.17 132 ASN C N 1
ATOM 2263 C CA . ASN B 1 137 ? 5.005 23.628 -12.734 1.00 10.63 132 ASN C CA 1
ATOM 2264 C C . ASN B 1 137 ? 5.384 22.645 -13.839 1.00 8.78 132 ASN C C 1
ATOM 2265 O O . ASN B 1 137 ? 5.508 21.447 -13.592 1.00 11.56 132 ASN C O 1
ATOM 2270 N N . ALA B 1 138 ? 5.539 23.138 -15.063 1.00 8.61 133 ALA C N 1
ATOM 2271 C CA . ALA B 1 138 ? 5.724 22.253 -16.203 1.00 11.01 133 ALA C CA 1
ATOM 2272 C C . ALA B 1 138 ? 6.459 22.941 -17.329 1.00 9.63 133 ALA C C 1
ATOM 2273 O O . ALA B 1 138 ? 6.247 24.138 -17.588 1.00 10.34 133 ALA C O 1
ATOM 2275 N N . GLN B 1 139 ? 7.292 22.179 -18.032 1.00 9.05 134 GLN C N 1
ATOM 2276 C CA . GLN B 1 139 ? 7.868 22.667 -19.287 1.00 9.10 134 GLN C CA 1
ATOM 2277 C C . GLN B 1 139 ? 7.303 21.904 -20.496 1.00 9.83 134 GLN C C 1
ATOM 2278 O O . GLN B 1 139 ? 7.504 22.285 -21.646 1.00 10.87 134 GLN C O 1
ATOM 2284 N N . TYR B 1 140 ? 6.577 20.824 -20.230 1.00 8.48 135 TYR C N 1
ATOM 2285 C CA . TYR B 1 140 ? 5.952 20.048 -21.301 1.00 8.78 135 TYR C CA 1
ATOM 2286 C C . TYR B 1 140 ? 4.526 19.733 -20.911 1.00 8.47 135 TYR C C 1
ATOM 2287 O O . TYR B 1 140 ? 4.245 19.391 -19.755 1.00 9.08 135 TYR C O 1
ATOM 2296 N N . LEU B 1 141 ? 3.621 19.822 -21.875 1.00 8.50 136 LEU C N 1
ATOM 2297 C CA . LEU B 1 141 ? 2.244 19.403 -21.663 1.00 7.30 136 LEU C CA 1
ATOM 2298 C C . LEU B 1 141 ? 1.840 18.481 -22.797 1.00 8.01 136 LEU C C 1
ATOM 2299 O O . LEU B 1 141 ? 1.982 18.829 -23.966 1.00 8.56 136 LEU C O 1
ATOM 2304 N N . ARG B 1 142 ? 1.338 17.304 -22.444 1.00 7.83 137 ARG C N 1
ATOM 2305 C CA . ARG B 1 142 ? 0.811 16.371 -23.419 1.00 7.82 137 ARG C CA 1
ATOM 2306 C C . ARG B 1 142 ? -0.715 16.381 -23.357 1.00 7.63 137 ARG C C 1
ATOM 2307 O O . ARG B 1 142 ? -1.328 16.106 -22.315 1.00 8.25 137 ARG C O 1
ATOM 2315 N N . PHE B 1 143 ? -1.308 16.744 -24.490 1.00 8.02 138 PHE C N 1
ATOM 2316 C CA . PHE B 1 143 ? -2.757 16.832 -24.643 1.00 8.50 138 PHE C CA 1
ATOM 2317 C C . PHE B 1 143 ? -3.233 15.650 -25.478 1.00 8.06 138 PHE C C 1
ATOM 2318 O O . PHE B 1 143 ? -2.817 15.487 -26.629 1.00 9.40 138 PHE C O 1
ATOM 2326 N N . THR B 1 144 ? -4.077 14.808 -24.882 1.00 9.28 139 THR C N 1
ATOM 2327 C CA . THR B 1 144 ? -4.535 13.581 -25.525 1.00 9.54 139 THR C CA 1
ATOM 2328 C C . THR B 1 144 ? -6.009 13.682 -25.864 1.00 8.46 139 THR C C 1
ATOM 2329 O O . THR B 1 144 ? -6.812 14.073 -25.026 1.00 9.22 139 THR C O 1
ATOM 2333 N N . ALA B 1 145 ? -6.347 13.353 -27.111 1.00 8.49 140 ALA C N 1
ATOM 2334 C CA . ALA B 1 145 ? -7.731 13.306 -27.553 1.00 8.76 140 ALA C CA 1
ATOM 2335 C C . ALA B 1 145 ? -8.248 11.888 -27.359 1.00 10.88 140 ALA C C 1
ATOM 2336 O O . ALA B 1 145 ? -7.701 10.951 -27.948 1.00 12.64 140 ALA C O 1
ATOM 2338 N N . LEU B 1 146 ? -9.304 11.745 -26.557 1.00 9.85 141 LEU C N 1
ATOM 2339 C CA . LEU B 1 146 ? -9.865 10.434 -26.205 1.00 11.98 141 LEU C CA 1
ATOM 2340 C C . LEU B 1 146 ? -11.146 10.158 -26.980 1.00 12.83 141 LEU C C 1
ATOM 2341 O O . LEU B 1 146 ? -11.463 9.007 -27.288 1.00 15.45 141 LEU C O 1
ATOM 2346 N N . LYS B 1 147 ? -11.891 11.215 -27.280 1.00 10.94 142 LYS C N 1
ATOM 2347 C CA . LYS B 1 147 ? -13.098 11.121 -28.095 1.00 9.32 142 LYS C CA 1
ATOM 2348 C C . LYS B 1 147 ? -13.138 12.365 -28.958 1.00 11.91 142 LYS C C 1
ATOM 2349 O O . LYS B 1 147 ? -12.735 13.447 -28.503 1.00 12.23 142 LYS C O 1
ATOM 2355 N N . THR B 1 148 ? -13.603 12.219 -30.199 1.00 11.87 143 THR C N 1
ATOM 2356 C CA . THR B 1 148 ? -13.633 13.326 -31.151 1.00 11.20 143 THR C CA 1
ATOM 2357 C C . THR B 1 148 ? -14.851 13.236 -32.064 1.00 13.49 143 THR C C 1
ATOM 2358 O O . THR B 1 148 ? -15.499 12.181 -32.150 1.00 14.53 143 THR C O 1
ATOM 2362 N N . LEU B 1 149 ? -15.134 14.332 -32.764 1.00 13.40 144 LEU C N 1
ATOM 2363 C CA . LEU B 1 149 ? -16.201 14.366 -33.762 1.00 12.74 144 LEU C CA 1
ATOM 2364 C C . LEU B 1 149 ? -15.610 14.391 -35.163 1.00 19.48 144 LEU C C 1
ATOM 2365 O O . LEU B 1 149 ? -14.443 14.736 -35.356 1.00 19.12 144 LEU C O 1
ATOM 2370 N N . GLY B 1 150 ? -16.410 14.009 -36.153 1.00 15.66 145 GLY C N 1
ATOM 2371 C CA . GLY B 1 150 ? -15.953 14.074 -37.528 1.00 19.67 145 GLY C CA 1
ATOM 2372 C C . GLY B 1 150 ? -16.912 13.326 -38.422 1.00 22.28 145 GLY C C 1
ATOM 2373 O O . GLY B 1 150 ? -17.870 12.726 -37.928 1.00 20.38 145 GLY C O 1
ATOM 2374 N N . ASP B 1 151 ? -16.652 13.363 -39.729 1.00 23.01 146 ASP C N 1
ATOM 2375 C CA . ASP B 1 151 ? -17.418 12.570 -40.693 1.00 20.58 146 ASP C CA 1
ATOM 2376 C C . ASP B 1 151 ? -17.453 11.121 -40.235 1.00 31.61 146 ASP C C 1
ATOM 2377 O O . ASP B 1 151 ? -18.456 10.428 -40.397 1.00 26.65 146 ASP C O 1
ATOM 2382 N N . THR B 1 152 ? -16.346 10.681 -39.649 1.00 24.62 147 THR C N 1
ATOM 2383 C CA . THR B 1 152 ? -16.348 9.512 -38.786 1.00 23.07 147 THR C CA 1
ATOM 2384 C C . THR B 1 152 ? -15.948 10.000 -37.395 1.00 21.77 147 THR C C 1
ATOM 2385 O O . THR B 1 152 ? -14.924 10.674 -37.242 1.00 18.80 147 THR C O 1
ATOM 2389 N N . ASN B 1 153 ? -16.767 9.689 -36.396 1.00 20.28 148 ASN C N 1
ATOM 2390 C CA . ASN B 1 153 ? -16.463 10.073 -35.021 1.00 19.35 148 ASN C CA 1
ATOM 2391 C C . ASN B 1 153 ? -15.395 9.185 -34.405 1.00 22.10 148 ASN C C 1
ATOM 2392 O O . ASN B 1 153 ? -15.206 8.043 -34.830 1.00 18.88 148 ASN C O 1
ATOM 2397 N N . ASN B 1 154 ? -14.690 9.731 -33.413 1.00 17.22 149 ASN C N 1
ATOM 2398 C CA . ASN B 1 154 ? -13.745 8.973 -32.597 1.00 15.37 149 ASN C CA 1
ATOM 2399 C C . ASN B 1 154 ? -12.615 8.291 -33.365 1.00 17.79 149 ASN C C 1
ATOM 2400 O O . ASN B 1 154 ? -12.216 7.174 -33.038 1.00 19.55 149 ASN C O 1
ATOM 2405 N N . LYS B 1 155 ? -12.083 8.980 -34.371 1.00 13.86 150 LYS C N 1
ATOM 2406 C CA . LYS B 1 155 ? -11.046 8.417 -35.216 1.00 14.59 150 LYS C CA 1
ATOM 2407 C C . LYS B 1 155 ? -9.827 9.331 -35.325 1.00 14.32 150 LYS C C 1
ATOM 2408 O O . LYS B 1 155 ? -8.694 8.867 -35.287 1.00 16.09 150 LYS C O 1
ATOM 2414 N N . TYR B 1 156 ? -10.072 10.634 -35.456 1.00 14.43 151 TYR C N 1
ATOM 2415 C CA . TYR B 1 156 ? -8.991 11.605 -35.634 1.00 14.22 151 TYR C CA 1
ATOM 2416 C C . TYR B 1 156 ? -9.278 12.866 -34.826 1.00 10.93 151 TYR C C 1
ATOM 2417 O O . TYR B 1 156 ? -10.428 13.149 -34.491 1.00 11.17 151 TYR C O 1
ATOM 2426 N N . ALA B 1 157 ? -8.218 13.614 -34.522 1.00 10.73 152 ALA C N 1
ATOM 2427 C CA . ALA B 1 157 ? -8.332 14.829 -33.720 1.00 9.55 152 ALA C CA 1
ATOM 2428 C C . ALA B 1 157 ? -7.743 16.000 -34.481 1.00 9.05 152 ALA C C 1
ATOM 2429 O O . ALA B 1 157 ? -6.835 15.838 -35.299 1.00 11.16 152 ALA C O 1
ATOM 2431 N N . SER B 1 158 ? -8.240 17.190 -34.176 1.00 10.36 153 SER C N 1
ATOM 2432 C CA . SER B 1 158 ? -7.625 18.400 -34.702 1.00 8.08 153 SER C CA 1
ATOM 2433 C C . SER B 1 158 ? -7.632 19.476 -33.632 1.00 10.75 153 SER C C 1
ATOM 2434 O O . SER B 1 158 ? -8.349 19.366 -32.635 1.00 10.86 153 SER C O 1
ATOM 2437 N N . ALA B 1 159 ? -6.810 20.498 -33.838 1.00 9.23 154 ALA C N 1
ATOM 2438 C CA . ALA B 1 159 ? -6.766 21.638 -32.929 1.00 7.89 154 ALA C CA 1
ATOM 2439 C C . ALA B 1 159 ? -6.255 22.814 -33.713 1.00 7.76 154 ALA C C 1
ATOM 2440 O O . ALA B 1 159 ? -5.213 22.713 -34.374 1.00 8.79 154 ALA C O 1
ATOM 2442 N N . ALA B 1 160 ? -6.976 23.933 -33.643 1.00 10.79 155 ALA C N 1
ATOM 2443 C CA . ALA B 1 160 ? -6.501 25.172 -34.258 1.00 8.81 155 ALA C CA 1
ATOM 2444 C C . ALA B 1 160 ? -5.511 25.890 -33.344 1.00 7.96 155 ALA C C 1
ATOM 2445 O O . ALA B 1 160 ? -4.495 26.418 -33.806 1.00 9.50 155 ALA C O 1
ATOM 2447 N N . GLU B 1 161 ? -5.815 25.928 -32.045 1.00 8.91 156 GLU C N 1
ATOM 2448 C CA . GLU B 1 161 ? -4.880 26.476 -31.064 1.00 8.66 156 GLU C CA 1
ATOM 2449 C C . GLU B 1 161 ? -4.996 25.782 -29.734 1.00 8.47 156 GLU C C 1
ATOM 2450 O O . GLU B 1 161 ? -6.078 25.339 -29.334 1.00 9.73 156 GLU C O 1
ATOM 2456 N N . LEU B 1 162 ? -3.861 25.747 -29.045 1.00 10.00 157 LEU C N 1
ATOM 2457 C CA . LEU B 1 162 ? -3.811 25.519 -27.603 1.00 7.62 157 LEU C CA 1
ATOM 2458 C C . LEU B 1 162 ? -3.174 26.768 -27.005 1.00 10.11 157 LEU C C 1
ATOM 2459 O O . LEU B 1 162 ? -2.052 27.153 -27.379 1.00 11.74 157 LEU C O 1
ATOM 2464 N N . VAL B 1 163 ? -3.888 27.403 -26.084 1.00 9.96 158 VAL C N 1
ATOM 2465 C CA . VAL B 1 163 ? -3.432 28.626 -25.435 1.00 9.33 158 VAL C CA 1
ATOM 2466 C C . VAL B 1 163 ? -3.072 28.279 -23.996 1.00 8.46 158 VAL C C 1
ATOM 2467 O O . VAL B 1 163 ? -3.819 27.573 -23.334 1.00 9.61 158 VAL C O 1
ATOM 2471 N N . PHE B 1 164 ? -1.938 28.774 -23.516 1.00 8.51 159 PHE C N 1
ATOM 2472 C CA . PHE B 1 164 ? -1.429 28.407 -22.205 1.00 9.22 159 PHE C CA 1
ATOM 2473 C C . PHE B 1 164 ? -1.450 29.584 -21.255 1.00 9.55 159 PHE C C 1
ATOM 2474 O O . PHE B 1 164 ? -1.164 30.721 -21.654 1.00 9.34 159 PHE C O 1
ATOM 2482 N N . TYR B 1 165 ? -1.778 29.306 -20.001 1.00 7.56 160 TYR C N 1
ATOM 2483 C CA . TYR B 1 165 ? -1.778 30.319 -18.948 1.00 7.30 160 TYR C CA 1
ATOM 2484 C C . TYR B 1 165 ? -0.915 29.906 -17.769 1.00 10.05 160 TYR C C 1
ATOM 2485 O O . TYR B 1 165 ? -1.118 28.839 -17.143 1.00 10.05 160 TYR C O 1
ATOM 2494 N N . GLY B 1 166 ? 0.015 30.780 -17.415 1.00 9.57 161 GLY C N 1
ATOM 2495 C CA . GLY B 1 166 ? 0.871 30.518 -16.282 1.00 11.09 161 GLY C CA 1
ATOM 2496 C C . GLY B 1 166 ? 1.912 31.594 -16.102 1.00 11.85 161 GLY C C 1
ATOM 2497 O O . GLY B 1 166 ? 1.915 32.606 -16.824 1.00 15.73 161 GLY C O 1
ATOM 2498 N N . LYS B 1 167 ? 2.803 31.376 -15.140 1.00 12.33 162 LYS C N 1
ATOM 2499 C CA . LYS B 1 167 ? 3.864 32.357 -14.921 1.00 14.31 162 LYS C CA 1
ATOM 2500 C C . LYS B 1 167 ? 5.174 31.678 -14.578 1.00 16.34 162 LYS C C 1
ATOM 2501 O O . LYS B 1 167 ? 5.164 30.620 -13.958 1.00 14.61 162 LYS C O 1
#

B-factor: mean 17.23, std 9.39, range [6.56, 74.21]

Solvent-accessible surface area: 14383 Å² total; per-residue (Å²): 173,116,51,97,71,78,31,164,82,29,27,91,36,90,84,19,94,4,55,114,13,69,32,71,9,101,190,30,104,41,81,28,0,9,61,36,54,80,134,41,14,2,7,0,23,89,117,108,98,44,83,27,89,7,16,0,3,0,69,1,80,116,41,13,52,0,39,0,0,5,0,4,0,43,82,128,31,69,29,0,0,1,15,40,5,55,0,18,1,4,34,57,59,133,54,33,15,106,31,84,64,11,104,18,131,50,48,185,75,34,60,6,2,49,64,97,28,81,9,38,3,98,16,64,28,6,24,0,38,28,0,65,2,8,1,55,104,1,16,2,111,74,80,78,32,12,0,0,0,0,14,3,22,0,0,4,77,176,116,53,98,71,79,30,163,88,29,26,90,35,88,84,19,96,3,53,115,13,69,32,72,9,99,190,30,104,41,81,26,0,7,62,37,53,81,133,41,14,3,8,0,22,90,118,108,95,46,81,25,90,7,16,0,3,0,70,0,84,118,40,13,52,0,43,1,0,6,0,4,0,42,82,129,30,71,28,0,0,1,15,40,5,56,0,18,2,4,34,59,60,135,50,33,14,108,32,83,64,10,103,17,131,49,49,185,79,34,62,5,2,47,63,94,28,80,9,38,3,96,16,65,29,6,23,0,38,28,0,65,1,7,2,57,104,1,17,2,112,72,78,79,34,13,0,0,1,0,14,3,22,0,0,6,78

Organism: Clostridium perfringens (strain ATCC 13124 / DSM 756 / JCM 1290 / NCIMB 6125 / NCTC 8237 / Type A) (NCBI:txid195103)

Nearest PDB structures (foldseek):
  4lqr-assembly1_A  TM=9.680E-01  e=7.853E-30  Clostridium perfringens ATCC 13124
  4a45-assembly1_A  TM=9.087E-01  e=1.407E-14  Clostridium perfringens
  2j1e-assembly1_A  TM=8.893E-01  e=1.028E-13  Clostridium perfringens ATCC 13124
  2v72-assembly1_A  TM=9.206E-01  e=2.628E-13  Clostridium perfringens
  1w8o-assembly1_A  TM=9.022E-01  e=9.358E-13  Micromonospora viridifaciens

InterPro domains:
  IPR000322 Glycoside hydrolase family 31, TIM barrel domain [PF01055] (448-575)
  IPR000421 Coagulation factor 5/8, C-terminal domain [PF00754] (972-1088)
  IPR000421 Coagulation factor 5/8, C-terminal domain [PF00754] (1647-1780)
  IPR000421 Coagulation factor 5/8, C-terminal domain [PS50022] (946-1096)
  IPR000421 Coagulation factor 5/8, C-terminal domain [PS50022] (1627-1785)
  IPR002105 Dockerin type I repeat [PF00404] (1105-1160)
  IPR003343 Bacterial Ig-like domain, group 2 [PF02368] (1792-1865)
  IPR003343 Bacterial Ig-like domain, group 2 [SM00635] (1472-1557)
  IPR003343 Bacterial Ig-like domain, group 2 [SM00635] (1790-1866)
  IPR003961 Fibronectin type III [PF00041] (872-948)
  IPR003961 Fibronectin type III [PF00041] (1879-1957)
  IPR003961 Fibronectin type III [PS50853] (871-954)
  IPR003961 Fibronectin type III [PS50853] (1880-1965)
  IPR003961 Fibronectin type III [SM00060] (869-941)
  IPR003961 Fibronectin type III [SM00060] (1878-1953)
  IPR003961 Fibronectin type III [cd00063] (870-951)
  IPR003961 Fibronectin type III [cd00063] (1879-1963)
  IPR008964 Invasin/intimin cell-adhesion fragments [SSF49373] (1791-1868)
  IPR008965 CBM2/CBM3, carbohydrate-binding domain superfamily [SSF49384] (1174-1295)
  IPR008979 Galactose-binding-like domain superfamily [SSF49785] (947-1096)

CATH classification: 2.60.120.260